Protein AF-B6K569-F1 (afdb_monomer_lite)

Sequence (268 aa):
MTTDVKEKEASSSGFASPVTISSEVSTDNTESVTKARSKRNKSRRKKNKKKEDVQKTQLNEPCDTAEEFDSTEQTKGIEKLKRQASTLSSIVRDIRLQRTEAYEQLEELKGKYAALETRVESLISEKEHANDELQKLREENASLREMLADVGNELVAARDIIKEQEAHNQLKSNDEDKTGSYQISEIIDQEQMTPVPVSQIDFRSHYLSHKKSQSRQIEEDVIDREYLRNILLQYFENRERREQILPIVSVALGFDEIQQQLFTDYIN

Organism: Schizosaccharomyces japonicus (strain yFS275 / FY16936) (NCBI:txid402676)

Secondary structure (DSSP, 8-state):
---------------PPP----------------------------------------------------HHHHHHHHHHHHHHHHHHHHHHHHHHHHHHHHHHHHHHHHHHHHHHHHHHHHHHHHHHHHHHHHHHHHHHHHHHHHHHHHHHHHHHHHHHHHHHHHHHHHHHHHHHHHHHHHHHTTS-S--------------------S--SSSS-S-HHHHHHHHHHHHHHHHHH-GGGHHHHHHHHHHHHT--HHHHHHHHHHH-

InterPro domains:
  IPR000237 GRIP domain [PF01465] (224-261)
  IPR000237 GRIP domain [PS50913] (218-266)
  IPR000237 GRIP domain [SM00755] (221-266)

Foldseek 3Di:
DDDDDDDDDDDDDDDDDDDDDDDDDDDDDDDDDDDDDDDDDDDDDDDDDDDDDDDDDDDDDDDDDDDPPPVVVVVVVVVVVVVVVVVVVVVVVVVVVVVVVVVVVVVVVVVVVVVVVVVVVVVVVVVVVVVVVVVVVVVVVVVVVVVVVVVVVVVVVVVVVVVVVVVVVVVVVVVCVVVVVVVVVPPPPDDDDDDDDDDDDDPDDPDDDDPPDDPPPPDPPVCLVVVLVVLVVCCLVCVPCVVVSLVVNCVSVVNDPVSSVVVVVVND

pLDDT: mean 70.41, std 22.22, range [32.94, 98.25]

Structure (mmCIF, N/CA/C/O backbone):
data_AF-B6K569-F1
#
_entry.id   AF-B6K569-F1
#
loop_
_atom_site.group_PDB
_atom_site.id
_atom_site.type_symbol
_atom_site.label_atom_id
_atom_site.label_alt_id
_atom_site.label_comp_id
_atom_site.label_asym_id
_atom_site.label_entity_id
_atom_site.label_seq_id
_atom_site.pdbx_PDB_ins_code
_atom_site.Cartn_x
_atom_site.Cartn_y
_atom_site.Cartn_z
_atom_site.occupancy
_atom_site.B_iso_or_equiv
_atom_site.auth_seq_id
_atom_site.auth_comp_id
_atom_site.auth_asym_id
_atom_site.auth_atom_id
_atom_site.pdbx_PDB_model_num
ATOM 1 N N . MET A 1 1 ? -44.339 22.888 -26.977 1.00 46.62 1 MET A N 1
ATOM 2 C CA . MET A 1 1 ? -43.786 23.573 -25.792 1.00 46.62 1 MET A CA 1
ATOM 3 C C . MET A 1 1 ? -42.397 23.015 -25.567 1.00 46.62 1 MET A C 1
ATOM 5 O O . MET A 1 1 ? -42.249 21.938 -25.014 1.00 46.62 1 MET A O 1
ATOM 9 N N . THR A 1 2 ? -41.421 23.693 -26.151 1.00 42.50 2 THR A N 1
ATOM 10 C CA . THR A 1 2 ? -39.992 23.376 -26.155 1.00 42.50 2 THR A CA 1
ATOM 11 C C . THR A 1 2 ? -39.316 24.416 -25.276 1.00 42.50 2 THR A C 1
ATOM 13 O O . THR A 1 2 ? -39.523 25.608 -25.498 1.00 42.50 2 THR A O 1
ATOM 16 N N . THR A 1 3 ? -38.558 23.994 -24.269 1.00 60.22 3 THR A N 1
ATOM 17 C CA . THR A 1 3 ? -37.748 24.915 -23.465 1.00 60.22 3 THR A CA 1
ATOM 18 C C . THR A 1 3 ? -36.308 24.446 -23.454 1.00 60.22 3 THR A C 1
ATOM 20 O O . THR A 1 3 ? -35.964 23.471 -22.788 1.00 60.22 3 THR A O 1
ATOM 23 N N . ASP A 1 4 ? -35.512 25.187 -24.218 1.00 54.09 4 ASP A N 1
ATOM 24 C CA . ASP A 1 4 ? -34.070 25.340 -24.111 1.00 54.09 4 ASP A CA 1
ATOM 25 C C . ASP A 1 4 ? -33.649 25.686 -22.679 1.00 54.09 4 ASP A C 1
ATOM 27 O O . ASP A 1 4 ? -34.208 26.602 -22.069 1.00 54.09 4 ASP A O 1
ATOM 31 N N . VAL A 1 5 ? -32.596 25.039 -22.173 1.00 58.84 5 VAL A N 1
ATOM 32 C CA . VAL A 1 5 ? -31.779 25.607 -21.095 1.00 58.84 5 VAL A CA 1
ATOM 33 C C . VAL A 1 5 ? -30.312 25.484 -21.481 1.00 58.84 5 VAL A C 1
ATOM 35 O O . VAL A 1 5 ? -29.777 24.398 -21.681 1.00 58.84 5 VAL A O 1
ATOM 38 N N . LYS A 1 6 ? -29.722 26.670 -21.614 1.00 57.28 6 LYS A N 1
ATOM 39 C CA . LYS A 1 6 ? -28.360 26.987 -22.023 1.00 57.28 6 LYS A CA 1
ATOM 40 C C . LYS A 1 6 ? -27.302 26.463 -21.058 1.00 57.28 6 LYS A C 1
ATOM 42 O O . LYS A 1 6 ? -27.410 26.623 -19.843 1.00 57.28 6 LYS A O 1
ATOM 47 N N . GLU A 1 7 ? -26.232 25.986 -21.679 1.00 48.91 7 GLU A N 1
ATOM 48 C CA . GLU A 1 7 ? -24.880 25.855 -21.155 1.00 48.91 7 GLU A CA 1
ATOM 49 C C . GLU A 1 7 ? -24.393 27.153 -20.492 1.00 48.91 7 GLU A C 1
ATOM 51 O O . GLU A 1 7 ? -24.615 28.266 -20.983 1.00 48.91 7 GLU A O 1
ATOM 56 N N . LYS A 1 8 ? -23.685 26.997 -19.374 1.00 60.19 8 LYS A N 1
ATOM 57 C CA . LYS A 1 8 ? -22.836 28.032 -18.791 1.00 60.19 8 LYS A CA 1
ATOM 58 C C . LYS A 1 8 ? -21.497 27.396 -18.451 1.00 60.19 8 LYS A C 1
ATOM 60 O O . LYS A 1 8 ? -21.349 26.752 -17.416 1.00 60.19 8 LYS A O 1
ATOM 65 N N . GLU A 1 9 ? -20.542 27.592 -19.349 1.00 51.16 9 GLU A N 1
ATOM 66 C CA . GLU A 1 9 ? -19.129 27.429 -19.051 1.00 51.16 9 GLU A CA 1
ATOM 67 C C . GLU A 1 9 ? -18.677 28.540 -18.099 1.00 51.16 9 GLU A C 1
ATOM 69 O O . GLU A 1 9 ? -18.995 29.718 -18.289 1.00 51.16 9 GLU A O 1
ATOM 74 N N . ALA A 1 10 ? -17.936 28.159 -17.064 1.00 57.94 10 ALA A N 1
ATOM 75 C CA . ALA A 1 10 ? -17.204 29.081 -16.213 1.00 57.94 10 ALA A CA 1
ATOM 76 C C . ALA A 1 10 ? -15.768 28.575 -16.086 1.00 57.94 10 ALA A C 1
ATOM 78 O O . ALA A 1 10 ? -15.437 27.753 -15.234 1.00 57.94 10 ALA A O 1
ATOM 79 N N . SER A 1 11 ? -14.924 29.098 -16.967 1.00 51.66 11 SER A N 1
ATOM 80 C CA . SER A 1 11 ? -13.474 29.090 -16.858 1.00 51.66 11 SER A CA 1
ATOM 81 C C . SER A 1 11 ? -13.062 29.827 -15.581 1.00 51.66 11 SER A C 1
ATOM 83 O O . SER A 1 11 ? -13.356 31.011 -15.418 1.00 51.66 11 SER A O 1
ATOM 85 N N . SER A 1 12 ? -12.359 29.148 -14.677 1.00 52.66 12 SER A N 1
ATOM 86 C CA . SER A 1 12 ? -11.663 29.780 -13.555 1.00 52.66 12 SER A CA 1
ATOM 87 C C . SER A 1 12 ? -10.219 29.297 -13.543 1.00 52.66 12 SER A C 1
ATOM 89 O O . SER A 1 12 ? -9.882 28.231 -13.036 1.00 52.66 12 SER A O 1
ATOM 91 N N . SER A 1 13 ? -9.374 30.094 -14.191 1.00 48.69 13 SER A N 1
ATOM 92 C CA . SER A 1 13 ? -7.922 30.034 -14.121 1.00 48.69 13 SER A CA 1
ATOM 93 C C . SER A 1 13 ? -7.458 30.632 -12.792 1.00 48.69 13 SER A C 1
ATOM 95 O O . SER A 1 13 ? -7.606 31.834 -12.569 1.00 48.69 13 SER A O 1
ATOM 97 N N . GLY A 1 14 ? -6.875 29.807 -11.929 1.00 49.81 14 GLY A N 1
ATOM 98 C CA . GLY A 1 14 ? -6.270 30.230 -10.668 1.00 49.81 14 GLY A CA 1
ATOM 99 C C . GLY A 1 14 ? -4.980 29.464 -10.410 1.00 49.81 14 GLY A C 1
ATOM 100 O O . GLY A 1 14 ? -4.940 28.594 -9.550 1.00 49.81 14 GLY A O 1
ATOM 101 N N . PHE A 1 15 ? -3.935 29.766 -11.183 1.00 44.69 15 PHE A N 1
ATOM 102 C CA . PHE A 1 15 ? -2.566 29.355 -10.870 1.00 44.69 15 PHE A CA 1
ATOM 103 C C . PHE A 1 15 ? -2.094 30.150 -9.645 1.00 44.69 15 PHE A C 1
ATOM 105 O O . PHE A 1 15 ? -1.791 31.337 -9.750 1.00 44.69 15 PHE A O 1
ATOM 112 N N . ALA A 1 16 ? -2.056 29.502 -8.482 1.00 52.69 16 ALA A N 1
ATOM 113 C CA . ALA A 1 16 ? -1.340 29.989 -7.311 1.00 52.69 16 ALA A CA 1
ATOM 114 C C . ALA A 1 16 ? 0.017 29.276 -7.249 1.00 52.69 16 ALA A C 1
ATOM 116 O O . ALA A 1 16 ? 0.085 28.049 -7.181 1.00 52.69 16 ALA A O 1
ATOM 117 N N . SER A 1 17 ? 1.088 30.059 -7.328 1.00 60.38 17 SER A N 1
ATOM 118 C CA . SER A 1 17 ? 2.476 29.607 -7.250 1.00 60.38 17 SER A CA 1
ATOM 119 C C . SER A 1 17 ? 2.781 28.919 -5.909 1.00 60.38 17 SER A C 1
ATOM 121 O O . SER A 1 17 ? 2.287 29.373 -4.874 1.00 60.38 17 SER A O 1
ATOM 123 N N . PRO A 1 18 ? 3.627 27.873 -5.886 1.00 62.09 18 PRO A N 1
ATOM 124 C CA . PRO A 1 18 ? 4.064 27.253 -4.644 1.00 62.09 18 PRO A CA 1
ATOM 125 C C . PRO A 1 18 ? 5.030 28.174 -3.889 1.00 62.09 18 PRO A C 1
ATOM 127 O O . PRO A 1 18 ? 6.019 28.661 -4.437 1.00 62.09 18 PRO A O 1
ATOM 130 N N . VAL A 1 19 ? 4.724 28.401 -2.613 1.00 56.84 19 VAL A N 1
ATOM 1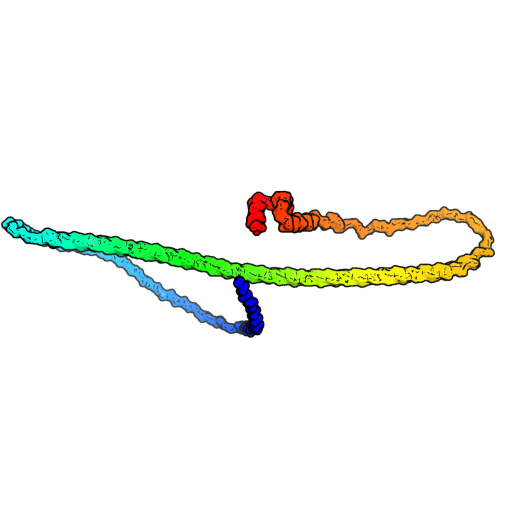31 C CA . VAL A 1 19 ? 5.600 29.064 -1.646 1.00 56.84 19 VAL A CA 1
ATOM 132 C C . VAL A 1 19 ? 6.788 28.144 -1.369 1.00 56.84 19 VAL A C 1
ATOM 134 O O . VAL A 1 19 ? 6.633 27.061 -0.810 1.00 56.84 19 VAL A O 1
ATOM 137 N N . THR A 1 20 ? 7.978 28.582 -1.762 1.00 50.97 20 THR A N 1
ATOM 138 C CA . THR A 1 20 ? 9.261 28.020 -1.344 1.00 50.97 20 THR A CA 1
ATOM 139 C C . THR A 1 20 ? 9.472 28.322 0.137 1.00 50.97 20 THR A C 1
ATOM 141 O O . THR A 1 20 ? 9.757 29.457 0.514 1.00 50.97 20 THR A O 1
ATOM 144 N N . ILE A 1 21 ? 9.330 27.308 0.992 1.00 52.25 21 ILE A N 1
ATOM 145 C CA . ILE A 1 21 ? 9.811 27.371 2.373 1.00 52.25 21 ILE A CA 1
ATOM 146 C C . ILE A 1 21 ? 11.200 26.739 2.383 1.00 52.25 21 ILE A C 1
ATOM 148 O O . ILE A 1 21 ? 11.348 25.520 2.420 1.00 52.25 21 ILE A O 1
ATOM 152 N N . SER A 1 22 ? 12.218 27.591 2.318 1.00 42.59 22 SER A N 1
ATOM 153 C CA . SER A 1 22 ? 13.586 27.231 2.677 1.00 42.59 22 SER A CA 1
ATOM 154 C C . SER A 1 22 ? 13.636 26.995 4.186 1.00 42.59 22 SER A C 1
ATOM 156 O O . SER A 1 22 ? 13.549 27.946 4.960 1.00 42.59 22 SER A O 1
ATOM 158 N N . SER A 1 23 ? 13.755 25.742 4.621 1.00 50.00 23 SER A N 1
ATOM 159 C CA . SER A 1 23 ? 14.147 25.424 5.994 1.00 50.00 23 SER A CA 1
ATOM 160 C C . SER A 1 23 ? 15.656 25.218 6.031 1.00 50.00 23 SER A C 1
ATOM 162 O O . SER A 1 23 ? 16.170 24.177 5.619 1.00 50.00 23 SER A O 1
ATOM 164 N N . GLU A 1 24 ? 16.355 26.250 6.493 1.00 52.34 24 GLU A N 1
ATOM 165 C CA . GLU A 1 24 ? 17.774 26.207 6.813 1.00 52.34 24 GLU A CA 1
ATOM 166 C C . GLU A 1 24 ? 18.023 25.232 7.968 1.00 52.34 24 GLU A C 1
ATOM 168 O O . GLU A 1 24 ? 17.403 25.294 9.032 1.00 52.34 24 GLU A O 1
ATOM 173 N N . VAL A 1 25 ? 18.961 24.322 7.728 1.00 47.78 25 VAL A N 1
ATOM 174 C CA . VAL A 1 25 ? 19.578 23.454 8.724 1.00 47.78 25 VAL A CA 1
ATOM 175 C C . VAL A 1 25 ? 20.423 24.332 9.648 1.00 47.78 25 VAL A C 1
ATOM 177 O O . VAL A 1 25 ? 21.449 24.862 9.231 1.00 47.78 25 VAL A O 1
ATOM 180 N N . SER A 1 26 ? 20.003 24.481 10.904 1.00 46.97 26 SER A N 1
ATOM 181 C CA . SER A 1 26 ? 20.866 24.957 11.991 1.00 46.97 26 SER A CA 1
ATOM 182 C C . SER A 1 26 ? 21.270 23.772 12.859 1.00 46.97 26 SER A C 1
ATOM 184 O O . SER A 1 26 ? 20.512 23.304 13.707 1.00 46.97 26 SER A O 1
ATOM 186 N N . THR A 1 27 ? 22.481 23.283 12.622 1.00 52.31 27 THR A N 1
ATOM 187 C CA . THR A 1 27 ? 23.284 22.570 13.612 1.00 52.31 27 THR A CA 1
ATOM 188 C C . THR A 1 27 ? 23.859 23.598 14.579 1.00 52.31 27 THR A C 1
ATOM 190 O O . THR A 1 27 ? 24.526 24.521 14.124 1.00 52.31 27 THR A O 1
ATOM 193 N N . ASP A 1 28 ? 23.576 23.468 15.877 1.00 37.94 28 ASP A N 1
ATOM 194 C CA . ASP A 1 28 ? 24.584 23.528 16.947 1.00 37.94 28 ASP A CA 1
ATOM 195 C C . ASP A 1 28 ? 23.960 23.673 18.345 1.00 37.94 28 ASP A C 1
ATOM 197 O O . ASP A 1 28 ? 23.002 24.416 18.553 1.00 37.94 28 ASP A O 1
ATOM 201 N N . ASN A 1 29 ? 24.643 23.040 19.309 1.00 39.97 29 ASN A N 1
ATOM 202 C CA . ASN A 1 29 ? 24.641 23.310 20.754 1.00 39.97 29 ASN A CA 1
ATOM 203 C C . ASN A 1 29 ? 23.413 22.780 21.535 1.00 39.97 29 ASN A C 1
ATOM 205 O O . ASN A 1 29 ? 22.269 23.089 21.248 1.00 39.97 29 ASN A O 1
ATOM 209 N N . THR A 1 30 ? 23.530 21.980 22.598 1.00 46.09 30 THR A N 1
ATOM 210 C CA . THR A 1 30 ? 24.485 22.021 23.712 1.00 46.09 30 THR A CA 1
ATOM 211 C C . THR A 1 30 ? 24.444 20.705 24.498 1.00 46.09 30 THR A C 1
ATOM 213 O O . THR A 1 30 ? 23.377 20.175 24.813 1.00 46.09 30 THR A O 1
ATOM 216 N N . GLU A 1 31 ? 25.615 20.228 24.913 1.00 45.12 31 GLU A N 1
ATOM 217 C CA . GLU A 1 31 ? 25.745 19.377 26.093 1.00 45.12 31 GLU A CA 1
ATOM 218 C C . GLU A 1 31 ? 25.326 20.166 27.345 1.00 45.12 31 GLU A C 1
ATOM 220 O O . GLU A 1 31 ? 25.876 21.229 27.628 1.00 45.12 31 GLU A O 1
ATOM 225 N N . SER A 1 32 ? 24.411 19.629 28.157 1.00 48.47 32 SER A N 1
ATOM 226 C CA . SER A 1 32 ? 24.434 19.896 29.599 1.00 48.47 32 SER A CA 1
ATOM 227 C C . SER A 1 32 ? 23.800 18.770 30.422 1.00 48.47 32 SER A C 1
ATOM 229 O O . SER A 1 32 ? 22.604 18.499 30.436 1.00 48.47 32 SER A O 1
ATOM 231 N N . VAL A 1 33 ? 24.699 18.114 31.146 1.00 46.25 33 VAL A N 1
ATOM 232 C CA . VAL A 1 33 ? 24.542 17.439 32.432 1.00 46.25 33 VAL A CA 1
ATOM 233 C C . VAL A 1 33 ? 23.390 17.992 33.284 1.00 46.25 33 VAL A C 1
ATOM 235 O O . VAL A 1 33 ? 23.438 19.151 33.666 1.00 46.25 33 VAL A O 1
ATOM 238 N N . THR A 1 34 ? 22.476 17.134 33.760 1.00 49.06 34 THR A N 1
ATOM 239 C CA . THR A 1 34 ? 22.067 17.121 35.183 1.00 49.06 34 THR A CA 1
ATOM 240 C C . THR A 1 34 ? 21.518 15.754 35.621 1.00 49.06 34 THR A C 1
ATOM 242 O O . THR A 1 34 ? 20.508 15.250 35.143 1.00 49.06 34 THR A O 1
ATOM 245 N N . LYS A 1 35 ? 22.190 15.155 36.613 1.00 50.38 35 LYS A N 1
ATOM 246 C CA . LYS A 1 35 ? 21.681 14.050 37.437 1.00 50.38 35 LYS A CA 1
ATOM 247 C C . LYS A 1 35 ? 20.564 14.575 38.344 1.00 50.38 35 LYS A C 1
ATOM 249 O O . LYS A 1 35 ? 20.848 15.325 39.277 1.00 50.38 35 LYS A O 1
ATOM 254 N N . ALA A 1 36 ? 19.329 14.114 38.152 1.00 44.34 36 ALA A N 1
ATOM 255 C CA . ALA A 1 36 ? 18.237 14.358 39.092 1.00 44.34 36 ALA A CA 1
ATOM 256 C C . ALA A 1 36 ? 18.020 13.152 40.021 1.00 44.34 36 ALA A C 1
ATOM 258 O O . ALA A 1 36 ? 17.551 12.079 39.655 1.00 44.34 36 ALA A O 1
ATOM 259 N N . ARG A 1 37 ? 18.396 13.380 41.275 1.00 48.59 37 ARG A N 1
ATOM 260 C CA . ARG A 1 37 ? 18.226 12.544 42.461 1.00 48.59 37 ARG A CA 1
ATOM 261 C C . ARG A 1 37 ? 16.781 12.682 42.960 1.00 48.59 37 ARG A C 1
ATOM 263 O O . ARG A 1 37 ? 16.440 13.745 43.465 1.00 48.59 37 ARG A O 1
ATOM 270 N N . SER A 1 38 ? 15.960 11.629 42.917 1.00 54.91 38 SER A N 1
ATOM 271 C CA . SER A 1 38 ? 14.665 11.619 43.621 1.00 54.91 38 SER A CA 1
ATOM 272 C C . SER A 1 38 ? 14.685 10.659 44.808 1.00 54.91 38 SER A C 1
ATOM 274 O O . SER A 1 38 ? 14.749 9.440 44.673 1.00 54.91 38 SER A O 1
ATOM 276 N N . LYS A 1 39 ? 14.654 11.252 46.004 1.00 55.66 39 LYS A N 1
ATOM 277 C CA . LYS A 1 39 ? 14.315 10.600 47.270 1.00 55.66 39 LYS A CA 1
ATOM 278 C C . LYS A 1 39 ? 12.799 10.726 47.454 1.00 55.66 39 LYS A C 1
ATOM 280 O O . LYS A 1 39 ? 12.337 11.862 47.516 1.00 55.66 39 LYS A O 1
ATOM 285 N N . ARG A 1 40 ? 12.062 9.649 47.764 1.00 48.88 40 ARG A N 1
ATOM 286 C CA . ARG A 1 40 ? 11.054 9.740 48.842 1.00 48.88 40 ARG A CA 1
ATOM 287 C C . ARG A 1 40 ? 10.576 8.406 49.419 1.00 48.88 40 ARG A C 1
ATOM 289 O O . ARG A 1 40 ? 10.052 7.528 48.754 1.00 48.88 40 ARG A O 1
ATOM 296 N N . ASN A 1 41 ? 10.779 8.367 50.728 1.00 40.69 41 ASN A N 1
ATOM 297 C CA . ASN A 1 41 ? 10.376 7.442 51.774 1.00 40.69 41 ASN A CA 1
ATOM 298 C C . ASN A 1 41 ? 8.907 6.970 51.811 1.00 40.69 41 ASN A C 1
ATOM 300 O O . ASN A 1 41 ? 7.988 7.757 51.631 1.00 40.69 41 ASN A O 1
ATOM 304 N N . LYS A 1 42 ? 8.770 5.720 52.290 1.00 47.97 42 LYS A N 1
ATOM 305 C CA . LYS A 1 42 ? 7.912 5.217 53.392 1.00 47.97 42 LYS A CA 1
ATOM 306 C C . LYS A 1 42 ? 6.476 5.765 53.503 1.00 47.97 42 LYS A C 1
ATOM 308 O O . LYS A 1 42 ? 6.291 6.893 53.937 1.00 47.97 42 LYS A O 1
ATOM 313 N N . SER A 1 43 ? 5.493 4.858 53.521 1.00 48.81 43 SER A N 1
ATOM 314 C CA . SER A 1 43 ? 4.713 4.660 54.757 1.00 48.81 43 SER A CA 1
ATOM 315 C C . SER A 1 43 ? 4.073 3.268 54.840 1.00 48.81 43 SER A C 1
ATOM 317 O O . SER A 1 43 ? 3.348 2.815 53.962 1.00 48.81 43 SER A O 1
ATOM 319 N N . ARG A 1 44 ? 4.378 2.587 55.947 1.00 52.97 44 ARG A N 1
ATOM 320 C CA . ARG A 1 44 ? 3.613 1.474 56.508 1.00 52.97 44 ARG A CA 1
ATOM 321 C C . ARG A 1 44 ? 2.316 2.039 57.087 1.00 52.97 44 ARG A C 1
ATOM 323 O O . ARG A 1 44 ? 2.382 3.011 57.838 1.00 52.97 44 ARG A O 1
ATOM 330 N N . ARG A 1 45 ? 1.182 1.358 56.913 1.00 55.19 45 ARG A N 1
ATOM 331 C CA . ARG A 1 45 ? 0.078 1.473 57.878 1.00 55.19 45 ARG A CA 1
ATOM 332 C C . ARG A 1 45 ? -0.654 0.145 58.057 1.00 55.19 45 ARG A C 1
ATOM 334 O O . ARG A 1 45 ? -1.573 -0.196 57.329 1.00 55.19 45 ARG A O 1
ATOM 341 N N . LYS A 1 46 ? -0.219 -0.581 59.092 1.00 52.94 46 LYS A N 1
ATOM 342 C CA . LYS A 1 46 ? -1.031 -1.551 59.833 1.00 52.94 46 LYS A CA 1
ATOM 343 C C . LYS A 1 46 ? -2.250 -0.824 60.414 1.00 52.94 46 LYS A C 1
ATOM 345 O O . LYS A 1 46 ? -2.084 0.253 60.989 1.00 52.94 46 LYS A O 1
ATOM 350 N N . LYS A 1 47 ? -3.429 -1.442 60.371 1.00 56.91 47 LYS A N 1
ATOM 351 C CA . LYS A 1 47 ? -4.511 -1.171 61.327 1.00 56.91 47 LYS A CA 1
ATOM 352 C C . LYS A 1 47 ? -5.125 -2.493 61.783 1.00 56.91 47 LYS A C 1
ATOM 354 O O . LYS A 1 47 ? -5.939 -3.079 61.089 1.00 56.91 47 LYS A O 1
ATOM 359 N N . ASN A 1 48 ? -4.722 -2.900 62.983 1.00 50.50 48 ASN A N 1
ATOM 360 C CA . ASN A 1 48 ? -5.547 -3.681 63.898 1.00 50.50 48 ASN A CA 1
ATOM 361 C C . ASN A 1 48 ? -6.377 -2.688 64.732 1.00 50.50 48 ASN A C 1
ATOM 363 O O . ASN A 1 48 ? -5.831 -1.673 65.172 1.00 50.50 48 ASN A O 1
ATOM 367 N N . LYS A 1 49 ? -7.648 -2.992 65.006 1.00 53.62 49 LYS A N 1
ATOM 368 C CA . LYS A 1 49 ? -8.438 -2.439 66.127 1.00 53.62 49 LYS A CA 1
ATOM 369 C C . LYS A 1 49 ? -9.581 -3.437 66.375 1.00 53.62 49 LYS A C 1
ATOM 371 O O . LYS A 1 49 ? -10.380 -3.642 65.476 1.00 53.62 49 LYS A O 1
ATOM 376 N N . LYS A 1 50 ? -9.490 -4.353 67.343 1.00 45.50 50 LYS A N 1
ATOM 377 C CA . LYS A 1 50 ? -9.568 -4.247 68.818 1.00 45.50 50 LYS A CA 1
ATOM 378 C C . LYS A 1 50 ? -10.987 -3.922 69.328 1.00 45.50 50 LYS A C 1
ATOM 380 O O . LYS A 1 50 ? -11.451 -2.804 69.166 1.00 45.50 50 LYS A O 1
ATOM 385 N N . LYS A 1 51 ? -11.558 -4.974 69.932 1.00 51.06 51 LYS A N 1
ATOM 386 C CA . LYS A 1 51 ? -12.568 -5.141 70.997 1.00 51.06 51 LYS A CA 1
ATOM 387 C C . LYS A 1 51 ? -13.044 -3.907 71.792 1.00 51.06 51 LYS A C 1
ATOM 389 O O . LYS A 1 51 ? -12.199 -3.141 72.243 1.00 51.06 51 LYS A O 1
ATOM 394 N N . GLU A 1 52 ? -14.343 -3.921 72.099 1.00 47.94 52 GLU A N 1
ATOM 395 C CA . GLU A 1 52 ? -15.071 -3.505 73.327 1.00 47.94 52 GLU A CA 1
ATOM 396 C C . GLU A 1 52 ? -16.266 -4.493 73.396 1.00 47.94 52 GLU A C 1
ATOM 398 O O . GLU A 1 52 ? -16.878 -4.731 72.358 1.00 47.94 52 GLU A O 1
ATOM 403 N N . ASP A 1 53 ? -16.559 -5.326 74.398 1.00 45.22 53 ASP A N 1
ATOM 404 C CA . ASP A 1 53 ? -16.630 -5.280 75.869 1.00 45.22 53 ASP A CA 1
ATOM 405 C C . ASP A 1 53 ? -17.763 -4.425 76.483 1.00 45.22 53 ASP A C 1
ATOM 407 O O . ASP A 1 53 ? -17.681 -3.207 76.540 1.00 45.22 53 ASP A O 1
ATOM 411 N N . VAL A 1 54 ? -18.734 -5.164 77.058 1.00 45.53 54 VAL A N 1
ATOM 412 C CA . VAL A 1 54 ? -19.429 -4.937 78.346 1.00 45.53 54 VAL A CA 1
ATOM 413 C C . VAL A 1 54 ? -20.526 -3.854 78.392 1.00 45.53 54 VAL A C 1
ATOM 415 O O . VAL A 1 54 ? -20.245 -2.672 78.280 1.00 45.53 54 VAL A O 1
ATOM 418 N N . GLN A 1 55 ? -21.777 -4.253 78.686 1.00 42.81 55 GLN A N 1
ATOM 419 C CA . GLN A 1 55 ? -22.459 -3.997 79.976 1.00 42.81 55 GLN A CA 1
ATOM 420 C C . GLN A 1 55 ? -23.863 -4.642 80.059 1.00 42.81 55 GLN A C 1
ATOM 422 O O . GLN A 1 55 ? -24.621 -4.693 79.097 1.00 42.81 55 GLN A O 1
ATOM 427 N N . LYS A 1 56 ? -24.158 -5.156 81.262 1.00 47.38 56 LYS A N 1
ATOM 428 C CA . LYS A 1 56 ? -25.432 -5.689 81.775 1.00 47.38 56 LYS A CA 1
ATOM 429 C C . LYS A 1 56 ? -26.401 -4.557 82.138 1.00 47.38 56 LYS A C 1
ATOM 431 O O . LYS A 1 56 ? -25.954 -3.593 82.752 1.00 47.38 56 LYS A O 1
ATOM 436 N N . THR A 1 57 ? -27.711 -4.768 81.981 1.00 39.72 57 THR A N 1
ATOM 437 C CA . THR A 1 57 ? -28.788 -4.244 82.867 1.00 39.72 57 THR A CA 1
ATOM 438 C C . THR A 1 57 ? -30.074 -5.023 82.530 1.00 39.72 57 THR A C 1
ATOM 440 O O . THR A 1 57 ? -30.465 -5.064 81.374 1.00 39.72 57 THR A O 1
ATOM 443 N N . GLN A 1 58 ? -30.475 -6.002 83.349 1.00 38.72 58 GLN A N 1
ATOM 444 C CA . GLN A 1 58 ? -31.555 -5.944 84.354 1.00 38.72 58 GLN A CA 1
ATOM 445 C C . GLN A 1 58 ? -32.921 -5.437 83.855 1.00 38.72 58 GLN A C 1
ATOM 447 O O . GLN A 1 58 ? -33.030 -4.299 83.423 1.00 38.72 58 GLN A O 1
ATOM 452 N N . LEU A 1 59 ? -33.913 -6.327 84.028 1.00 47.78 59 LEU A N 1
ATOM 453 C CA . LEU A 1 59 ? -35.305 -6.113 84.450 1.00 47.78 59 LEU A CA 1
ATOM 454 C C . LEU A 1 59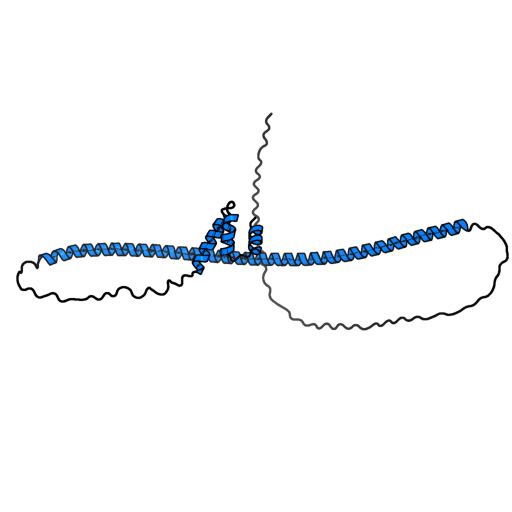 ? -36.061 -4.921 83.853 1.00 47.78 59 LEU A C 1
ATOM 456 O O . LEU A 1 59 ? -35.773 -3.779 84.182 1.00 47.78 59 LEU A O 1
ATOM 460 N N . ASN A 1 60 ? -37.119 -5.229 83.099 1.00 41.47 60 ASN A N 1
ATOM 461 C CA . ASN A 1 60 ? -38.467 -4.733 83.385 1.00 41.47 60 ASN A CA 1
ATOM 462 C C . ASN A 1 60 ? -39.497 -5.546 82.585 1.00 41.47 60 ASN A C 1
ATOM 464 O O . ASN A 1 60 ? -39.468 -5.565 81.355 1.00 41.47 60 ASN A O 1
ATOM 468 N N . GLU A 1 61 ? -40.400 -6.213 83.305 1.00 52.00 61 GLU A N 1
ATOM 469 C CA . GLU A 1 61 ? -41.754 -6.475 82.812 1.00 52.00 61 GLU A CA 1
ATOM 470 C C . GLU A 1 61 ? -42.457 -5.132 82.553 1.00 52.00 61 GLU A C 1
ATOM 472 O O . GLU A 1 61 ? -42.234 -4.158 83.279 1.00 52.00 61 GLU A O 1
ATOM 477 N N . PRO A 1 62 ? -43.336 -5.084 81.549 1.00 47.69 62 PRO A N 1
ATOM 478 C CA . PRO A 1 62 ? -44.658 -4.512 81.778 1.00 47.69 62 PRO A CA 1
ATOM 479 C C . PRO A 1 62 ? -45.715 -5.508 81.278 1.00 47.69 62 PRO A C 1
ATOM 481 O O . PRO A 1 62 ? -45.625 -6.021 80.166 1.00 47.69 62 PRO A O 1
ATOM 484 N N . CYS A 1 63 ? -46.607 -5.978 82.146 1.00 37.62 63 CYS A N 1
ATOM 485 C CA . CYS A 1 63 ? -47.801 -5.258 82.594 1.00 37.62 63 CYS A CA 1
ATOM 486 C C . CYS A 1 63 ? -48.732 -4.957 81.414 1.00 37.62 63 CYS A C 1
ATOM 488 O O . CYS A 1 63 ? -48.463 -4.086 80.586 1.00 37.62 63 CYS A O 1
ATOM 490 N N . ASP A 1 64 ? -49.818 -5.725 81.372 1.00 45.88 64 ASP A N 1
ATOM 491 C CA . ASP A 1 64 ? -50.970 -5.539 80.510 1.00 45.88 64 ASP A CA 1
ATOM 492 C C . ASP A 1 64 ? -51.533 -4.120 80.651 1.00 45.88 64 ASP A C 1
ATOM 494 O O . ASP A 1 64 ? -52.151 -3.790 81.658 1.00 45.88 64 ASP A O 1
ATOM 498 N N . THR A 1 65 ? -51.405 -3.307 79.607 1.00 45.62 65 THR A N 1
ATOM 499 C CA . THR A 1 65 ? -52.440 -2.332 79.244 1.00 45.62 65 THR A CA 1
ATOM 500 C C . THR A 1 65 ? -52.447 -2.188 77.735 1.00 45.62 65 THR A C 1
ATOM 502 O O . THR A 1 65 ? -51.548 -1.603 77.134 1.00 45.62 65 THR A O 1
ATOM 505 N N . ALA A 1 66 ? -53.480 -2.772 77.138 1.00 47.69 66 ALA A N 1
ATOM 506 C CA . ALA A 1 66 ? -53.896 -2.520 75.779 1.00 47.69 66 ALA A CA 1
ATOM 507 C C . ALA A 1 66 ? -54.266 -1.037 75.629 1.00 47.69 66 ALA A C 1
ATOM 509 O O . ALA A 1 66 ? -55.349 -0.621 76.029 1.00 47.69 66 ALA A O 1
ATOM 510 N N . GLU A 1 67 ? -53.374 -0.259 75.027 1.00 48.28 67 GLU A N 1
ATOM 511 C CA . GLU A 1 67 ? -53.774 0.880 74.212 1.00 48.28 67 GLU A CA 1
ATOM 512 C C . GLU A 1 67 ? -53.278 0.622 72.791 1.00 48.28 67 GLU A C 1
ATOM 514 O O . GLU A 1 67 ? -52.081 0.579 72.502 1.00 48.28 67 GLU A O 1
ATOM 519 N N . GLU A 1 68 ? -54.247 0.355 71.923 1.00 48.94 68 GLU A N 1
ATOM 520 C CA . GLU A 1 68 ? -54.134 0.117 70.491 1.00 48.94 68 GLU A CA 1
ATOM 521 C C . GLU A 1 68 ? -53.688 1.420 69.807 1.00 48.94 68 GLU A C 1
ATOM 523 O O . GLU A 1 68 ? -54.472 2.169 69.233 1.00 48.94 68 GLU A O 1
ATOM 528 N N . PHE A 1 69 ? -52.404 1.745 69.958 1.00 50.16 69 PHE A N 1
ATOM 529 C CA . PHE A 1 69 ? -51.765 2.889 69.321 1.00 50.16 69 PHE A CA 1
ATOM 530 C C . PHE A 1 69 ? -51.419 2.523 67.873 1.00 50.16 69 PHE A C 1
ATOM 532 O O . PHE A 1 69 ? -50.855 1.454 67.629 1.00 50.16 69 PHE A O 1
ATOM 539 N N . ASP A 1 70 ? -51.738 3.425 66.942 1.00 55.59 70 ASP A N 1
ATOM 540 C CA . ASP A 1 70 ? -51.649 3.382 65.470 1.00 55.59 70 ASP A CA 1
ATOM 541 C C . ASP A 1 70 ? -50.264 2.984 64.886 1.00 55.59 70 ASP A C 1
ATOM 543 O O . ASP A 1 70 ? -49.583 3.709 64.159 1.00 55.59 70 ASP A O 1
ATOM 547 N N . SER A 1 71 ? -49.807 1.782 65.227 1.00 57.56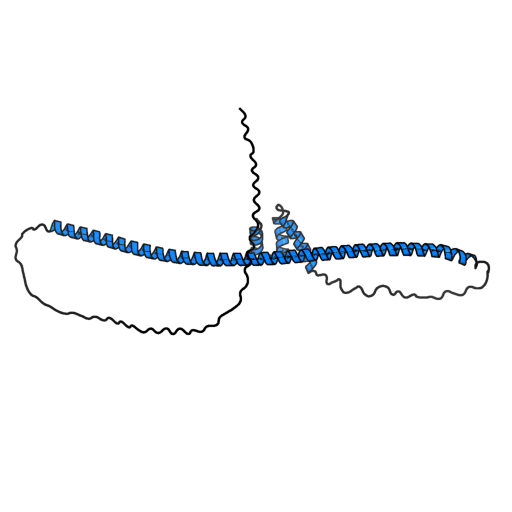 71 SER A N 1
ATOM 548 C CA . SER A 1 71 ? -48.505 1.210 64.863 1.00 57.56 71 SER A CA 1
ATOM 549 C C . SER A 1 71 ? -48.495 0.702 63.417 1.00 57.56 71 SER A C 1
ATOM 551 O O . SER A 1 71 ? -47.441 0.459 62.821 1.00 57.56 71 SER A O 1
ATOM 553 N N . THR A 1 72 ? -49.675 0.552 62.817 1.00 61.88 72 THR A N 1
ATOM 554 C CA . THR A 1 72 ? -49.863 0.082 61.444 1.00 61.88 72 THR A CA 1
ATOM 555 C C . THR A 1 72 ? -49.484 1.116 60.389 1.00 61.88 72 THR A C 1
ATOM 557 O O . THR A 1 72 ? -49.056 0.732 59.300 1.00 61.88 72 THR A O 1
ATOM 560 N N . GLU A 1 73 ? -49.595 2.417 60.670 1.00 62.81 73 GLU A N 1
ATOM 561 C CA . GLU A 1 73 ? -49.168 3.453 59.720 1.00 62.81 73 GLU A CA 1
ATOM 562 C C . GLU A 1 73 ? -47.661 3.723 59.781 1.00 62.81 73 GLU A C 1
ATOM 564 O O . GLU A 1 73 ? -47.000 3.834 58.741 1.00 62.81 73 GLU A O 1
ATOM 569 N N . GLN A 1 74 ? -47.076 3.720 60.981 1.00 67.44 74 GLN A N 1
ATOM 570 C CA . GLN A 1 74 ? -45.632 3.889 61.163 1.00 67.44 74 GLN A CA 1
ATOM 571 C C . GLN A 1 74 ? -44.823 2.752 60.515 1.00 67.44 74 GLN A C 1
ATOM 573 O O . GLN A 1 74 ? -43.816 2.996 59.846 1.00 67.44 74 GLN A O 1
ATOM 578 N N . THR A 1 75 ? -45.291 1.508 60.641 1.00 74.12 75 THR A N 1
ATOM 579 C CA . THR A 1 75 ? -44.656 0.331 60.022 1.00 74.12 75 THR A CA 1
ATOM 580 C C . THR A 1 75 ? -44.721 0.365 58.491 1.00 74.12 75 THR A C 1
ATOM 582 O O . THR A 1 75 ? -43.717 0.085 57.830 1.00 74.12 75 THR A O 1
ATOM 585 N N . LYS A 1 76 ? -45.840 0.817 57.905 1.00 80.06 76 LYS A N 1
ATOM 586 C CA . LYS A 1 76 ? -45.965 1.044 56.451 1.00 80.06 76 LYS A CA 1
ATOM 587 C C . LYS A 1 76 ? -44.994 2.115 55.943 1.00 80.06 76 LYS A C 1
ATOM 589 O O . LYS A 1 76 ? -44.394 1.945 54.878 1.00 80.06 76 LYS A O 1
ATOM 594 N N . GLY A 1 77 ? -44.803 3.200 56.699 1.00 84.88 77 GLY A N 1
ATOM 595 C CA . GLY A 1 77 ? -43.824 4.244 56.380 1.00 84.88 77 GLY A CA 1
ATOM 596 C C . GLY A 1 77 ? -42.386 3.712 56.336 1.00 84.88 77 GLY A C 1
ATOM 597 O O . GLY A 1 77 ? -41.646 3.983 55.386 1.00 84.88 77 GLY A O 1
ATOM 598 N N . ILE A 1 78 ? -42.016 2.880 57.313 1.00 90.31 78 ILE A N 1
ATOM 599 C CA . ILE A 1 78 ? -40.697 2.236 57.391 1.00 90.31 78 ILE A CA 1
ATOM 600 C C . ILE A 1 78 ? -40.482 1.262 56.224 1.00 90.31 78 ILE A C 1
ATOM 602 O O . ILE A 1 78 ? -39.421 1.280 55.596 1.00 90.31 78 ILE A O 1
ATOM 606 N N . GLU A 1 79 ? -41.478 0.443 55.875 1.00 91.50 79 GLU A N 1
ATOM 607 C CA . GLU A 1 79 ? -41.374 -0.457 54.722 1.00 91.50 79 GLU A CA 1
ATOM 608 C C . GLU A 1 79 ? -41.198 0.296 53.400 1.00 91.50 79 GLU A C 1
ATOM 610 O O . GLU A 1 79 ? -40.384 -0.106 52.563 1.00 91.50 79 GLU A O 1
ATOM 615 N N . LYS A 1 80 ? -41.926 1.402 53.208 1.00 92.94 80 LYS A N 1
ATOM 616 C CA . LYS A 1 80 ? -41.805 2.241 52.010 1.00 92.94 80 LYS A CA 1
ATOM 617 C C . LYS A 1 80 ? -40.398 2.826 51.883 1.00 92.94 80 LYS A C 1
ATOM 619 O O . LYS A 1 80 ? -39.801 2.730 50.810 1.00 92.94 80 LYS A O 1
ATOM 624 N N . LEU A 1 81 ? -39.844 3.358 52.974 1.00 94.50 81 LEU A N 1
ATOM 625 C CA . LEU A 1 81 ? -38.469 3.863 53.014 1.00 94.50 81 LEU A CA 1
ATOM 626 C C . LEU A 1 81 ? -37.445 2.754 52.748 1.00 94.50 81 LEU A C 1
ATOM 628 O O . LEU A 1 81 ? -36.500 2.961 51.990 1.00 94.50 81 LEU A O 1
ATOM 632 N N . LYS A 1 82 ? -37.651 1.551 53.298 1.00 94.19 82 LYS A N 1
ATOM 633 C CA . LYS A 1 82 ? -36.778 0.392 53.058 1.00 94.19 82 LYS A CA 1
ATOM 634 C C . LYS A 1 82 ? -36.769 -0.020 51.583 1.00 94.19 82 LYS A C 1
ATOM 636 O O . LYS A 1 82 ? -35.702 -0.283 51.030 1.00 94.19 82 LYS A O 1
ATOM 641 N N . ARG A 1 83 ? -37.936 -0.031 50.928 1.00 93.75 83 ARG A N 1
ATOM 642 C CA . ARG A 1 83 ? -38.047 -0.304 49.484 1.00 93.75 83 ARG A CA 1
ATOM 643 C C . ARG A 1 83 ? -37.346 0.778 48.665 1.00 93.75 83 ARG A C 1
ATOM 645 O O . ARG A 1 83 ? -36.530 0.439 47.817 1.00 93.75 83 ARG A O 1
ATOM 652 N N . GLN A 1 84 ? -37.576 2.056 48.972 1.00 95.00 84 GLN A N 1
ATOM 653 C CA . GLN A 1 84 ? -36.900 3.174 48.301 1.00 95.00 84 GLN A CA 1
ATOM 654 C C . GLN A 1 84 ? -35.374 3.112 48.456 1.00 95.00 84 GLN A C 1
ATOM 656 O O . GLN A 1 84 ? -34.654 3.266 47.471 1.00 95.00 84 GLN A O 1
ATOM 661 N N . ALA A 1 85 ? -34.874 2.825 49.660 1.00 94.75 85 ALA A N 1
ATOM 662 C CA . ALA A 1 85 ? -33.447 2.657 49.916 1.00 94.75 85 ALA A CA 1
ATOM 663 C C . ALA A 1 85 ? -32.854 1.486 49.114 1.00 94.75 85 ALA A C 1
ATOM 665 O O . ALA A 1 85 ? -31.775 1.619 48.537 1.00 94.75 85 ALA A O 1
ATOM 666 N N . SER A 1 86 ? -33.575 0.364 49.017 1.00 95.25 86 SER A N 1
ATOM 667 C CA . SER A 1 86 ? -33.163 -0.781 48.198 1.00 95.25 86 SER A CA 1
ATOM 668 C C . SER A 1 86 ? -33.111 -0.433 46.708 1.00 95.25 86 SER A C 1
ATOM 670 O O . SER A 1 86 ? -32.135 -0.771 46.039 1.00 95.25 86 SER A O 1
ATOM 672 N N . THR A 1 87 ? -34.119 0.272 46.183 1.00 97.19 87 THR A N 1
ATOM 673 C CA . THR A 1 87 ? -34.149 0.714 44.781 1.00 97.19 87 THR A CA 1
ATOM 674 C C . THR A 1 87 ? -32.991 1.660 44.478 1.00 97.19 87 THR A C 1
ATOM 676 O O . THR A 1 87 ? -32.270 1.453 43.507 1.00 97.19 87 THR A O 1
ATOM 679 N N . LEU A 1 88 ? -32.753 2.657 45.337 1.00 97.38 88 LEU A N 1
ATOM 680 C CA . LEU A 1 88 ? -31.625 3.578 45.188 1.00 97.38 88 LEU A CA 1
ATOM 681 C C . LEU A 1 88 ? -30.279 2.846 45.255 1.00 97.38 88 LEU A C 1
ATOM 683 O O . LEU A 1 88 ? -29.384 3.141 44.468 1.00 97.38 88 LEU A O 1
ATOM 687 N N . SER A 1 89 ? -30.138 1.858 46.143 1.00 97.19 89 SER A N 1
ATOM 688 C CA . SER A 1 89 ? -28.928 1.033 46.215 1.00 97.19 89 SER A CA 1
ATOM 689 C C . SER A 1 89 ? -28.698 0.232 44.931 1.00 97.19 89 SER A C 1
ATOM 691 O O . SER A 1 89 ? -27.546 0.091 44.517 1.00 97.19 89 SER A O 1
ATOM 693 N N . SER A 1 90 ? -29.761 -0.285 44.306 1.00 96.38 90 SER A N 1
ATOM 694 C CA . SER A 1 90 ? -29.663 -0.969 43.011 1.00 96.38 90 SER A CA 1
ATOM 695 C C . SER A 1 90 ? -29.201 -0.001 41.928 1.00 96.38 90 SER A C 1
ATOM 697 O O . SER A 1 90 ? -28.188 -0.248 41.288 1.00 96.38 90 SER A O 1
ATOM 699 N N . ILE A 1 91 ? -29.855 1.159 41.815 1.00 97.19 91 ILE A N 1
ATOM 700 C CA . ILE A 1 91 ? -29.511 2.186 40.821 1.00 97.19 91 ILE A CA 1
ATOM 701 C C . ILE A 1 91 ? -28.043 2.612 40.955 1.00 97.19 91 ILE A C 1
ATOM 703 O O . ILE A 1 91 ? -27.320 2.696 39.967 1.00 97.19 91 ILE A O 1
ATOM 707 N N . VAL A 1 92 ? -27.562 2.842 42.181 1.00 97.88 92 VAL A N 1
ATOM 708 C CA . VAL A 1 92 ? -26.157 3.206 42.420 1.00 97.88 92 VAL A CA 1
ATOM 709 C C . VAL A 1 92 ? -25.202 2.087 41.998 1.00 97.88 92 VAL A C 1
ATOM 711 O O . VAL A 1 92 ? -24.116 2.373 41.490 1.00 97.88 92 VAL A O 1
ATOM 714 N N . ARG A 1 93 ? -25.570 0.819 42.211 1.00 97.44 93 ARG A N 1
ATOM 715 C CA . ARG A 1 93 ? -24.771 -0.327 41.763 1.00 97.44 93 ARG A CA 1
ATOM 716 C C . ARG A 1 93 ? -24.711 -0.384 40.236 1.00 97.44 93 ARG A C 1
ATOM 718 O O . ARG A 1 93 ? -23.615 -0.530 39.702 1.00 97.44 93 ARG A O 1
ATOM 725 N N . ASP A 1 94 ? -25.841 -0.205 39.566 1.00 98.00 94 ASP A N 1
ATOM 726 C CA . ASP A 1 94 ? -25.937 -0.275 38.106 1.00 98.00 94 ASP A CA 1
ATOM 727 C C . ASP A 1 94 ? -25.161 0.869 37.443 1.00 98.00 94 ASP A C 1
ATOM 729 O O . ASP A 1 94 ? -24.350 0.628 36.553 1.00 98.00 94 ASP A O 1
ATOM 733 N N . ILE A 1 95 ? -25.285 2.099 37.957 1.00 98.12 95 ILE A N 1
ATOM 734 C CA . ILE A 1 95 ? -24.501 3.255 37.487 1.00 98.12 95 ILE A CA 1
ATOM 735 C C . ILE A 1 95 ? -22.997 3.009 37.651 1.00 98.12 95 ILE A C 1
ATOM 737 O O . ILE A 1 95 ? -22.205 3.364 36.780 1.00 98.12 95 ILE A O 1
ATOM 741 N N . ARG A 1 96 ? -22.566 2.403 38.766 1.00 97.38 96 ARG A N 1
ATOM 742 C CA . ARG A 1 96 ? -21.147 2.065 38.964 1.00 97.38 96 ARG A CA 1
ATOM 743 C C . ARG A 1 96 ? -20.657 1.058 37.931 1.00 97.38 96 ARG A C 1
ATOM 745 O O . ARG A 1 96 ? -19.524 1.204 37.485 1.00 97.38 96 ARG A O 1
ATOM 752 N N . LEU A 1 97 ? -21.494 0.086 37.576 1.00 97.62 97 LEU A N 1
ATOM 753 C CA . LEU A 1 97 ? -21.173 -0.951 36.600 1.00 97.62 97 LEU A CA 1
ATOM 754 C C . LEU A 1 97 ? -21.099 -0.378 35.176 1.00 97.62 97 LEU A C 1
ATOM 756 O O . LEU A 1 97 ? -20.114 -0.591 34.477 1.00 97.62 97 LEU A O 1
ATOM 760 N N . GLN A 1 98 ? -22.070 0.456 34.799 1.00 97.81 98 GLN A N 1
ATOM 761 C CA . GLN A 1 98 ? -22.045 1.195 33.532 1.00 97.81 98 GLN A CA 1
ATOM 762 C C . GLN A 1 98 ? -20.814 2.099 33.432 1.00 97.81 98 GLN A C 1
ATOM 764 O O . GLN A 1 98 ? -20.168 2.176 32.392 1.00 97.81 98 GLN A O 1
ATOM 769 N N . ARG A 1 99 ? -20.440 2.764 34.532 1.00 97.69 99 ARG A N 1
ATOM 770 C CA . ARG A 1 99 ? -19.233 3.592 34.573 1.00 97.69 99 ARG A CA 1
ATOM 771 C C . ARG A 1 99 ? -17.972 2.761 34.332 1.00 97.69 99 ARG A C 1
ATOM 773 O O . ARG A 1 99 ? -17.080 3.230 33.636 1.00 97.69 99 ARG A O 1
ATOM 780 N N . THR A 1 100 ? -17.851 1.579 34.939 1.00 97.44 100 THR A N 1
ATOM 781 C CA . THR A 1 100 ? -16.679 0.712 34.723 1.00 97.44 100 THR A CA 1
ATOM 782 C C . THR A 1 100 ? -16.606 0.207 33.289 1.00 97.44 100 THR A C 1
ATOM 784 O O . THR A 1 100 ? -15.544 0.303 32.689 1.00 97.44 100 THR A O 1
ATOM 787 N N . GLU A 1 101 ? -17.734 -0.208 32.715 1.00 98.25 101 GLU A N 1
ATOM 788 C CA . GLU A 1 101 ? -17.805 -0.648 31.319 1.00 98.25 101 GLU A CA 1
ATOM 789 C C . GLU A 1 101 ? -17.428 0.482 30.349 1.00 98.25 101 GLU A C 1
ATOM 791 O O . GLU A 1 101 ? -16.620 0.289 29.445 1.00 98.25 101 GLU A O 1
ATOM 796 N N . ALA A 1 102 ? -17.914 1.704 30.591 1.00 97.94 102 ALA A N 1
ATOM 797 C CA . ALA A 1 102 ? -17.543 2.868 29.792 1.00 97.94 102 ALA A CA 1
ATOM 798 C C . ALA A 1 102 ? -16.036 3.186 29.864 1.00 97.94 102 ALA A C 1
ATOM 800 O O . ALA A 1 102 ? -15.448 3.609 28.870 1.00 97.94 102 ALA A O 1
ATOM 801 N N . TYR A 1 103 ? -15.390 2.981 31.020 1.00 98.06 103 TYR A N 1
ATOM 802 C CA . TYR A 1 103 ? -13.936 3.145 31.138 1.00 98.06 103 TYR A CA 1
ATOM 803 C C . TYR A 1 103 ? -13.165 2.084 30.353 1.00 98.06 103 TYR A C 1
ATOM 805 O O . TYR A 1 103 ? -12.166 2.419 29.720 1.00 98.06 103 TYR A O 1
ATOM 813 N N . GLU A 1 104 ? -13.619 0.832 30.377 1.00 97.44 104 GLU A N 1
ATOM 814 C CA . GLU A 1 104 ? -13.001 -0.257 29.615 1.00 97.44 104 GLU A CA 1
ATOM 815 C C . GLU A 1 104 ? -13.126 -0.012 28.107 1.00 97.44 104 GLU A C 1
ATOM 817 O O . GLU A 1 104 ? -12.125 -0.065 27.392 1.00 97.44 104 GLU A O 1
ATOM 822 N N . GLN A 1 105 ? -14.316 0.378 27.639 1.00 97.69 105 GLN A N 1
ATOM 823 C CA . GLN A 1 105 ? -14.551 0.746 26.239 1.00 97.69 105 GLN A CA 1
ATOM 824 C C . GLN A 1 105 ? -13.696 1.943 25.802 1.00 97.69 105 GLN A C 1
ATOM 826 O O . GLN A 1 105 ? -13.158 1.956 24.694 1.00 97.69 105 GLN A O 1
ATOM 831 N N . LEU A 1 106 ? -13.540 2.952 26.667 1.00 98.06 106 LEU A N 1
ATOM 832 C CA . LEU A 1 106 ? -12.688 4.106 26.381 1.00 98.06 106 LEU A CA 1
ATOM 833 C C . LEU A 1 106 ? -11.221 3.695 26.214 1.00 98.06 106 LEU A C 1
ATOM 835 O O . LEU A 1 106 ? -10.542 4.205 25.324 1.00 98.06 106 LEU A O 1
ATOM 839 N N . GLU A 1 107 ? -10.723 2.800 27.063 1.00 97.31 107 GLU A N 1
ATOM 840 C CA . GLU A 1 107 ? -9.333 2.352 26.994 1.00 97.31 107 GLU A CA 1
ATOM 841 C C . GLU A 1 107 ? -9.078 1.478 25.760 1.00 97.31 107 GLU A C 1
ATOM 843 O O . GLU A 1 107 ? -8.070 1.658 25.075 1.00 97.31 107 GLU A O 1
ATOM 848 N N . GLU A 1 108 ? -10.032 0.615 25.397 1.00 98.00 108 GLU A N 1
ATOM 849 C CA . GLU A 1 108 ? -9.987 -0.135 24.140 1.00 98.00 108 GLU A CA 1
ATOM 850 C C . GLU A 1 108 ? -9.955 0.808 22.928 1.00 98.00 108 GLU A C 1
ATOM 852 O O . GLU A 1 108 ? -9.160 0.618 22.003 1.00 98.00 108 GLU A O 1
ATOM 857 N N . LEU A 1 109 ? -10.779 1.860 22.937 1.00 98.19 109 LEU A N 1
ATOM 858 C CA . LEU A 1 109 ? -10.834 2.826 21.844 1.00 98.19 109 LEU A CA 1
ATOM 859 C C . LEU A 1 109 ? -9.528 3.618 21.706 1.00 98.19 109 LEU A C 1
ATOM 861 O O . LEU A 1 109 ? -9.062 3.821 20.587 1.00 98.19 109 LEU A O 1
ATOM 865 N N . LYS A 1 110 ? -8.898 4.014 22.819 1.00 97.69 110 LYS A N 1
ATOM 866 C CA . LYS A 1 110 ? -7.558 4.625 22.788 1.00 97.69 110 LYS A CA 1
ATOM 867 C C . LYS A 1 110 ? -6.516 3.679 22.199 1.00 97.69 110 LYS A C 1
ATOM 869 O O . LYS A 1 110 ? -5.687 4.117 21.407 1.00 97.69 110 LYS A O 1
ATOM 874 N N . GLY A 1 111 ? -6.575 2.394 22.555 1.00 97.62 111 GLY A N 1
ATOM 875 C CA . GLY A 1 111 ? -5.694 1.374 21.987 1.00 97.62 111 GLY A CA 1
ATOM 876 C C . GLY A 1 111 ? -5.857 1.260 20.470 1.00 97.62 111 GLY A C 1
ATOM 877 O O . GLY A 1 111 ? -4.871 1.297 19.736 1.00 97.62 111 GLY A O 1
ATOM 878 N N . LYS A 1 112 ? -7.105 1.208 19.988 1.00 97.88 112 LYS A N 1
ATOM 879 C CA . LYS A 1 112 ? -7.415 1.204 18.548 1.00 97.88 112 LYS A CA 1
ATOM 880 C C . LYS A 1 112 ? -6.932 2.474 17.849 1.00 97.88 112 LYS A C 1
ATOM 882 O O . LYS A 1 112 ? -6.391 2.382 16.753 1.00 97.88 112 LYS A O 1
ATOM 887 N N . TYR A 1 113 ? -7.095 3.636 18.479 1.00 97.94 113 TYR A N 1
ATOM 888 C CA . TYR A 1 113 ? -6.623 4.907 17.934 1.00 97.94 113 TYR A CA 1
ATOM 889 C C . TYR A 1 113 ? -5.097 4.923 17.763 1.00 97.94 113 TYR A C 1
ATOM 891 O O . TYR A 1 113 ? -4.619 5.212 16.672 1.00 97.94 113 TYR A O 1
ATOM 899 N N . ALA A 1 114 ? -4.334 4.526 18.786 1.00 97.06 114 ALA A N 1
ATOM 900 C CA . ALA A 1 114 ? -2.870 4.467 18.706 1.00 97.06 114 ALA A CA 1
ATOM 901 C C . ALA A 1 114 ? -2.378 3.462 17.644 1.00 97.06 114 ALA A C 1
ATOM 903 O O . ALA A 1 114 ? -1.421 3.718 16.911 1.00 97.06 114 ALA A O 1
ATOM 904 N N . ALA A 1 115 ? -3.057 2.318 17.512 1.00 97.62 115 ALA A N 1
ATOM 905 C CA . ALA A 1 115 ? -2.765 1.353 16.454 1.00 97.62 115 ALA A CA 1
ATOM 906 C C . ALA A 1 115 ? -3.056 1.921 15.053 1.00 97.62 115 ALA A C 1
ATOM 908 O O . ALA A 1 115 ? -2.332 1.637 14.101 1.00 97.62 115 ALA A O 1
ATOM 909 N N . LEU A 1 116 ? -4.099 2.742 14.913 1.00 98.12 116 LEU A N 1
ATOM 910 C CA . LEU A 1 116 ? -4.420 3.385 13.643 1.00 98.12 116 LEU A CA 1
ATOM 911 C C . LEU A 1 116 ? -3.404 4.478 13.290 1.00 98.12 116 LEU A C 1
ATOM 913 O O . LEU A 1 116 ? -2.977 4.550 12.144 1.00 98.12 116 LEU A O 1
ATOM 917 N N . GLU A 1 117 ? -2.988 5.283 14.266 1.00 98.12 117 GLU A N 1
ATOM 918 C CA . GLU A 1 117 ? -1.969 6.327 14.101 1.00 98.12 117 GLU A CA 1
ATOM 919 C C . GLU A 1 117 ? -0.641 5.733 13.609 1.00 98.12 117 GLU A C 1
ATOM 921 O O . GLU A 1 117 ? -0.137 6.124 12.556 1.00 98.12 117 GLU A O 1
ATOM 926 N N . THR A 1 118 ? -0.156 4.678 14.271 1.00 97.38 118 THR A N 1
ATOM 927 C CA . THR A 1 118 ? 1.052 3.950 13.837 1.00 97.38 118 THR A CA 1
ATOM 928 C C . THR A 1 118 ? 0.892 3.311 12.454 1.00 97.38 118 THR A C 1
ATOM 930 O O . THR A 1 118 ? 1.830 3.303 11.653 1.00 97.38 118 THR A O 1
ATOM 933 N N . ARG A 1 119 ? -0.304 2.804 12.116 1.00 97.25 119 ARG A N 1
ATOM 934 C CA . ARG A 1 119 ? -0.566 2.275 10.770 1.00 97.25 119 ARG A CA 1
ATOM 935 C C . ARG A 1 119 ? -0.506 3.374 9.710 1.00 97.25 119 ARG A C 1
ATOM 937 O O . ARG A 1 119 ? 0.070 3.137 8.650 1.00 97.25 119 ARG A O 1
ATOM 944 N N . VAL A 1 120 ? -1.062 4.552 9.981 1.00 97.94 120 VAL A N 1
ATOM 945 C CA . VAL A 1 120 ? -1.011 5.702 9.066 1.00 97.94 120 VAL A CA 1
ATOM 946 C C . VAL A 1 120 ? 0.432 6.146 8.836 1.00 97.94 120 VAL A C 1
ATOM 948 O O . VAL A 1 120 ? 0.823 6.300 7.683 1.00 97.94 120 VAL A O 1
ATOM 951 N N . GLU A 1 121 ? 1.240 6.264 9.890 1.00 97.19 121 GLU A N 1
ATOM 952 C CA . GLU A 1 121 ? 2.669 6.583 9.764 1.00 97.19 121 GLU A CA 1
ATOM 953 C C . GLU A 1 121 ? 3.401 5.563 8.883 1.00 97.19 121 GLU A C 1
ATOM 955 O O . GLU A 1 121 ? 4.105 5.948 7.951 1.00 97.19 121 GLU A O 1
ATOM 960 N N . SER A 1 122 ? 3.161 4.261 9.096 1.00 97.69 122 SER A N 1
ATOM 961 C CA . SER A 1 122 ? 3.783 3.211 8.276 1.00 97.69 122 SER A CA 1
ATOM 962 C C . SER A 1 122 ? 3.426 3.326 6.790 1.00 97.69 122 SER A C 1
ATOM 964 O O . SER A 1 122 ? 4.292 3.156 5.935 1.00 97.69 122 SER A O 1
ATOM 966 N N . LEU A 1 123 ? 2.169 3.660 6.476 1.00 97.75 123 LEU A N 1
ATOM 967 C CA . LEU A 1 123 ? 1.698 3.817 5.099 1.00 97.75 123 LEU A CA 1
ATOM 968 C C . LEU A 1 123 ? 2.285 5.064 4.434 1.00 97.75 123 LEU A C 1
ATOM 970 O O . LEU A 1 123 ? 2.545 5.052 3.232 1.00 97.75 123 LEU A O 1
ATOM 974 N N . ILE A 1 124 ? 2.499 6.139 5.198 1.00 97.62 124 ILE A N 1
ATOM 975 C CA . ILE A 1 124 ? 3.180 7.339 4.701 1.00 97.62 124 ILE A CA 1
ATOM 976 C C . ILE A 1 124 ? 4.619 6.985 4.314 1.00 97.62 124 ILE A C 1
ATOM 978 O O . ILE A 1 124 ? 5.020 7.272 3.188 1.00 97.62 124 ILE A O 1
ATOM 982 N N . SER A 1 125 ? 5.357 6.293 5.187 1.00 96.62 125 SER A N 1
ATOM 983 C CA . SER A 1 125 ? 6.731 5.869 4.893 1.00 96.62 125 SER A CA 1
ATOM 984 C C . SER A 1 125 ? 6.814 4.894 3.714 1.00 96.62 125 SER A C 1
ATOM 986 O O . SER A 1 125 ? 7.703 5.013 2.875 1.00 96.62 125 SER A O 1
ATOM 988 N N . GLU A 1 126 ? 5.876 3.950 3.607 1.00 97.50 126 GLU A N 1
ATOM 989 C CA . GLU A 1 126 ? 5.804 3.012 2.480 1.00 97.50 126 GLU A CA 1
ATOM 990 C C . GLU A 1 126 ? 5.558 3.744 1.152 1.00 97.50 126 GLU A C 1
ATOM 992 O O . GLU A 1 126 ? 6.218 3.470 0.149 1.00 97.50 126 GLU A O 1
ATOM 997 N N . LYS A 1 127 ? 4.664 4.742 1.150 1.00 97.56 127 LYS A N 1
ATOM 998 C CA . LYS A 1 127 ? 4.409 5.596 -0.016 1.00 97.56 127 LYS A CA 1
ATOM 999 C C . LYS A 1 127 ? 5.648 6.400 -0.422 1.00 97.56 127 LYS A C 1
ATOM 1001 O O . LYS A 1 127 ? 5.903 6.546 -1.616 1.00 97.56 127 LYS A O 1
ATOM 1006 N N . GLU A 1 128 ? 6.378 6.963 0.537 1.00 97.19 128 GLU A N 1
ATOM 1007 C CA . GLU A 1 128 ? 7.611 7.712 0.264 1.00 97.19 128 GLU A CA 1
ATOM 1008 C C . GLU A 1 128 ? 8.670 6.809 -0.372 1.00 97.19 128 GLU A C 1
ATOM 1010 O O . GLU A 1 128 ? 9.170 7.130 -1.448 1.00 97.19 128 GLU A O 1
ATOM 1015 N N . HIS A 1 129 ? 8.902 5.626 0.202 1.00 97.56 129 HIS A N 1
ATOM 1016 C CA . HIS A 1 129 ? 9.824 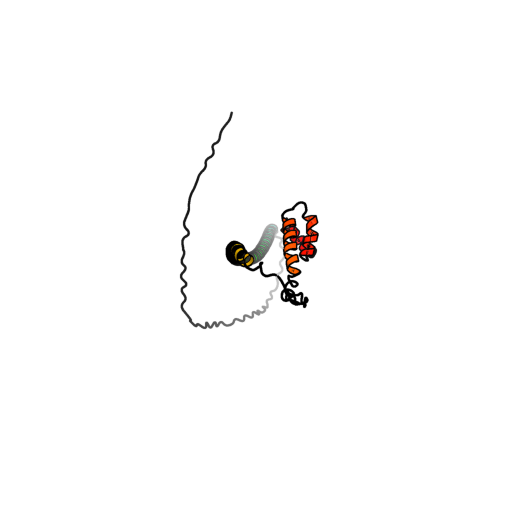4.643 -0.366 1.00 97.56 129 HIS A CA 1
ATOM 1017 C C . HIS A 1 129 ? 9.433 4.237 -1.794 1.00 97.56 129 HIS A C 1
ATOM 1019 O O . HIS A 1 129 ? 10.280 4.187 -2.687 1.00 97.56 129 HIS A O 1
ATOM 1025 N N . ALA A 1 130 ? 8.146 3.973 -2.035 1.00 97.31 130 ALA A N 1
ATOM 1026 C CA . ALA A 1 130 ? 7.655 3.620 -3.363 1.00 97.31 130 ALA A CA 1
ATOM 1027 C C . ALA A 1 130 ? 7.870 4.753 -4.382 1.00 97.31 130 ALA A C 1
ATOM 1029 O O . ALA A 1 130 ? 8.202 4.488 -5.536 1.00 97.31 130 ALA A O 1
ATOM 1030 N N . ASN A 1 131 ? 7.709 6.017 -3.976 1.00 97.62 131 ASN A N 1
ATOM 1031 C CA . ASN A 1 131 ? 7.979 7.159 -4.851 1.00 97.62 131 ASN A CA 1
ATOM 1032 C C . ASN A 1 131 ? 9.465 7.275 -5.208 1.00 97.62 131 ASN A C 1
ATOM 1034 O O . ASN A 1 131 ? 9.777 7.508 -6.378 1.00 97.62 131 ASN A O 1
ATOM 1038 N N . ASP A 1 132 ? 10.359 7.080 -4.238 1.00 96.81 132 ASP A N 1
ATOM 1039 C CA . ASP A 1 132 ? 11.807 7.107 -4.462 1.00 96.81 132 ASP A CA 1
ATOM 1040 C C . ASP A 1 132 ? 12.246 5.993 -5.420 1.00 96.81 132 ASP A C 1
ATOM 1042 O O . ASP A 1 132 ? 13.051 6.210 -6.328 1.00 96.81 132 ASP A O 1
ATOM 1046 N N . GLU A 1 133 ? 11.695 4.791 -5.253 1.00 97.38 133 GLU A N 1
ATOM 1047 C CA . GLU A 1 133 ? 11.954 3.661 -6.145 1.00 97.38 133 GLU A CA 1
ATOM 1048 C C . GLU A 1 133 ? 11.449 3.939 -7.566 1.00 97.38 133 GLU A C 1
ATOM 1050 O O . GLU A 1 133 ? 12.168 3.725 -8.544 1.00 97.38 133 GLU A O 1
ATOM 1055 N N . LEU A 1 134 ? 10.250 4.511 -7.693 1.00 97.81 134 LEU A N 1
ATOM 1056 C CA . LEU A 1 134 ? 9.701 4.907 -8.985 1.00 97.81 134 LEU A CA 1
ATOM 1057 C C . LEU A 1 134 ? 10.583 5.973 -9.659 1.00 97.81 134 LEU A C 1
ATOM 1059 O O . LEU A 1 134 ? 10.809 5.920 -10.869 1.00 97.81 134 LEU A O 1
ATOM 1063 N N . GLN A 1 135 ? 11.096 6.943 -8.899 1.00 97.56 135 GLN A N 1
ATOM 1064 C CA . GLN A 1 135 ? 12.010 7.949 -9.432 1.00 97.56 135 GLN A CA 1
ATOM 1065 C C . GLN A 1 135 ? 13.294 7.308 -9.973 1.00 97.56 135 GLN A C 1
ATOM 1067 O O . GLN A 1 135 ? 13.654 7.578 -11.119 1.00 97.56 135 GLN A O 1
ATOM 1072 N N . LYS A 1 136 ? 13.921 6.403 -9.214 1.00 98.00 136 LYS A N 1
ATOM 1073 C CA . LYS A 1 136 ? 15.116 5.668 -9.666 1.00 98.00 136 LYS A CA 1
ATOM 1074 C C . LYS A 1 136 ? 14.855 4.887 -10.951 1.00 98.00 136 LYS A C 1
ATOM 1076 O O . LYS A 1 136 ? 15.637 4.978 -11.891 1.00 98.00 136 LYS A O 1
ATOM 1081 N N . LEU A 1 137 ? 13.724 4.185 -11.033 1.00 97.75 137 LEU A N 1
ATOM 1082 C CA . LEU A 1 137 ? 13.346 3.442 -12.239 1.00 97.75 137 LEU A CA 1
ATOM 1083 C C . LEU A 1 137 ? 13.126 4.361 -13.448 1.00 97.75 137 LEU A C 1
ATOM 1085 O O . LEU A 1 137 ? 13.454 3.992 -14.575 1.00 97.75 137 LEU A O 1
ATOM 1089 N N . ARG A 1 138 ? 12.577 5.567 -13.246 1.00 97.38 138 ARG A N 1
ATOM 1090 C CA . ARG A 1 138 ? 12.438 6.560 -14.325 1.00 97.38 138 ARG A CA 1
ATOM 1091 C C . ARG A 1 138 ? 13.795 7.057 -14.812 1.00 97.38 138 ARG A C 1
ATOM 1093 O O . ARG A 1 138 ? 13.979 7.178 -16.021 1.00 97.38 138 ARG A O 1
ATOM 1100 N N . GLU A 1 139 ? 14.714 7.336 -13.894 1.00 97.50 139 GLU A N 1
ATOM 1101 C CA . GLU A 1 139 ? 16.078 7.773 -14.208 1.00 97.50 139 GLU A CA 1
ATOM 1102 C C . GLU A 1 139 ? 16.850 6.679 -14.958 1.00 97.50 139 GLU A C 1
ATOM 1104 O O . GLU A 1 139 ? 17.436 6.944 -16.008 1.00 97.50 139 GLU A O 1
ATOM 1109 N N . GLU A 1 140 ? 16.764 5.429 -14.499 1.00 97.50 140 GLU A N 1
ATOM 1110 C CA . GLU A 1 140 ? 17.362 4.276 -15.176 1.00 97.50 140 GLU A CA 1
ATOM 1111 C C . GLU A 1 140 ? 16.770 4.076 -16.578 1.00 97.50 140 GLU A C 1
ATOM 1113 O O . GLU A 1 140 ? 17.506 3.903 -17.550 1.00 97.50 140 GLU A O 1
ATOM 1118 N N . ASN A 1 141 ? 15.444 4.178 -16.728 1.00 97.12 141 ASN A N 1
ATOM 1119 C CA . ASN A 1 141 ? 14.802 4.071 -18.039 1.00 97.12 141 ASN A CA 1
ATOM 1120 C C . ASN A 1 141 ? 15.252 5.184 -18.995 1.00 97.12 141 ASN A C 1
ATOM 1122 O O . ASN A 1 141 ? 15.464 4.923 -20.178 1.00 97.12 141 ASN A O 1
ATOM 1126 N N . ALA A 1 142 ? 15.401 6.414 -18.498 1.00 96.81 142 ALA A N 1
ATOM 1127 C CA . ALA A 1 142 ? 15.900 7.531 -19.292 1.00 96.81 142 ALA A CA 1
ATOM 1128 C C . ALA A 1 142 ? 17.340 7.276 -19.764 1.00 96.81 142 ALA A C 1
ATOM 1130 O O . ALA A 1 142 ? 17.613 7.411 -20.955 1.00 96.81 142 ALA A O 1
ATOM 1131 N N . SER A 1 143 ? 18.217 6.815 -18.867 1.00 97.56 143 SER A N 1
ATOM 1132 C CA . SER A 1 143 ? 19.600 6.460 -19.203 1.00 97.56 143 SER A CA 1
ATOM 1133 C C . SER A 1 143 ? 19.676 5.321 -20.228 1.00 97.56 143 SER A C 1
ATOM 1135 O O . SER A 1 143 ? 20.433 5.400 -21.193 1.00 97.56 143 SER A O 1
ATOM 1137 N N . LEU A 1 144 ? 18.837 4.289 -20.091 1.00 97.38 144 LEU A N 1
ATOM 1138 C CA . LEU A 1 144 ? 18.750 3.196 -21.067 1.00 97.38 144 LEU A CA 1
ATOM 1139 C C . LEU A 1 144 ? 18.298 3.674 -22.449 1.00 97.38 144 LEU A C 1
ATOM 1141 O O . LEU A 1 144 ? 18.811 3.197 -23.461 1.00 97.38 144 LEU A O 1
ATOM 1145 N N . ARG A 1 145 ? 17.356 4.621 -22.514 1.00 96.75 145 ARG A N 1
ATOM 1146 C CA . ARG A 1 145 ? 16.922 5.215 -23.788 1.00 96.75 145 ARG A CA 1
ATOM 1147 C C . ARG A 1 145 ? 18.027 6.027 -24.448 1.00 96.75 145 ARG A C 1
ATOM 1149 O O . ARG A 1 145 ? 18.152 5.963 -25.667 1.00 96.75 145 ARG A O 1
ATOM 1156 N N . GLU A 1 146 ? 18.799 6.769 -23.663 1.00 96.56 146 GLU A N 1
ATOM 1157 C CA . GLU A 1 146 ? 19.948 7.531 -24.155 1.00 96.56 146 GLU A CA 1
ATOM 1158 C C . GLU A 1 146 ? 21.023 6.592 -24.712 1.00 96.56 146 GLU A C 1
ATOM 1160 O O . GLU A 1 146 ? 21.375 6.703 -25.883 1.00 96.56 146 GLU A O 1
ATOM 1165 N N . MET A 1 147 ? 21.418 5.567 -23.948 1.00 95.12 147 MET A N 1
ATOM 1166 C CA . MET A 1 147 ? 22.359 4.545 -24.423 1.00 95.12 147 MET A CA 1
ATOM 1167 C C . MET A 1 147 ? 21.876 3.855 -25.706 1.00 95.12 147 MET A C 1
ATOM 1169 O O . MET A 1 147 ? 22.662 3.606 -26.618 1.00 95.12 147 MET A O 1
ATOM 1173 N N . LEU A 1 148 ? 20.578 3.550 -25.810 1.00 96.56 148 LEU A N 1
ATOM 1174 C CA . LEU A 1 148 ? 20.013 2.954 -27.021 1.00 96.56 148 LEU A CA 1
ATOM 1175 C C . LEU A 1 148 ? 20.090 3.908 -28.223 1.00 96.56 148 LEU A C 1
ATOM 1177 O O . LEU A 1 148 ? 20.356 3.460 -29.341 1.00 96.56 148 LEU A O 1
ATOM 1181 N N . ALA A 1 149 ? 19.852 5.203 -28.008 1.00 95.19 149 ALA A N 1
ATOM 1182 C CA . ALA A 1 149 ? 19.972 6.215 -29.050 1.00 95.19 149 ALA A CA 1
ATOM 1183 C C . ALA A 1 149 ? 21.424 6.351 -29.528 1.00 95.19 149 ALA A C 1
ATOM 1185 O O . ALA A 1 149 ? 21.658 6.373 -30.737 1.00 95.19 149 ALA A O 1
ATOM 1186 N N . ASP A 1 150 ? 22.385 6.358 -28.606 1.00 96.62 150 ASP A N 1
ATOM 1187 C CA . ASP A 1 150 ? 23.813 6.424 -28.922 1.00 96.62 150 ASP A CA 1
ATOM 1188 C C . ASP A 1 150 ? 24.260 5.222 -29.754 1.00 96.62 150 ASP A C 1
ATOM 1190 O O . ASP A 1 150 ? 24.821 5.395 -30.836 1.00 96.62 150 ASP A O 1
ATOM 1194 N N . VAL A 1 151 ? 23.904 4.003 -29.334 1.00 96.56 151 VAL A N 1
ATOM 1195 C CA . VAL A 1 151 ? 24.184 2.781 -30.107 1.00 96.56 151 VAL A CA 1
ATOM 1196 C C . VAL A 1 151 ? 23.533 2.837 -31.493 1.00 96.56 151 VAL A C 1
ATOM 1198 O O . VAL A 1 151 ? 24.137 2.434 -32.490 1.00 96.56 151 VAL A O 1
ATOM 1201 N N . GLY A 1 152 ? 22.304 3.353 -31.587 1.00 95.62 152 GLY A N 1
ATOM 1202 C CA . GLY A 1 152 ? 21.623 3.561 -32.864 1.00 95.62 152 GLY A CA 1
ATOM 1203 C C . GLY A 1 152 ? 22.384 4.518 -33.787 1.00 95.62 152 GLY A C 1
ATOM 1204 O O . GLY A 1 152 ? 22.559 4.224 -34.971 1.00 95.62 152 GLY A O 1
ATOM 1205 N N . ASN A 1 153 ? 22.880 5.630 -33.245 1.00 95.38 153 ASN A N 1
ATOM 1206 C CA . ASN A 1 153 ? 23.664 6.618 -33.984 1.00 95.38 153 ASN A CA 1
ATOM 1207 C C . ASN A 1 153 ? 25.011 6.045 -34.445 1.00 95.38 153 ASN A C 1
ATOM 1209 O O . ASN A 1 153 ? 25.386 6.218 -35.607 1.00 95.38 153 ASN A O 1
ATOM 1213 N N . GLU A 1 154 ? 25.711 5.313 -33.576 1.00 95.56 154 GLU A N 1
ATOM 1214 C CA . GLU A 1 154 ? 26.963 4.632 -33.917 1.00 95.56 154 GLU A CA 1
ATOM 1215 C C . GLU A 1 154 ? 26.766 3.599 -35.033 1.00 95.56 154 GLU A C 1
ATOM 1217 O O . GLU A 1 154 ? 27.581 3.516 -35.954 1.00 95.56 154 GLU A O 1
ATOM 1222 N N . LEU A 1 155 ? 25.659 2.849 -35.011 1.00 95.88 155 LEU A N 1
ATOM 1223 C CA . LEU A 1 155 ? 25.338 1.877 -36.055 1.00 95.88 155 LEU A CA 1
ATOM 1224 C C . LEU A 1 155 ? 25.083 2.551 -37.411 1.00 95.88 155 LEU A C 1
ATOM 1226 O O . LEU A 1 155 ? 25.522 2.044 -38.447 1.00 95.88 155 LEU A O 1
ATOM 1230 N N . VAL A 1 156 ? 24.385 3.691 -37.418 1.00 96.75 156 VAL A N 1
ATOM 1231 C CA . VAL A 1 156 ? 24.174 4.490 -38.635 1.00 96.75 156 VAL A CA 1
ATOM 1232 C C . VAL A 1 156 ? 25.508 5.009 -39.168 1.00 96.75 156 VAL A C 1
ATOM 1234 O O . VAL A 1 156 ? 25.795 4.822 -40.350 1.00 96.75 156 VAL A O 1
ATOM 1237 N N . ALA A 1 157 ? 26.358 5.562 -38.301 1.00 95.56 157 ALA A N 1
ATOM 1238 C CA . ALA A 1 157 ? 27.683 6.037 -38.687 1.00 95.56 157 ALA A CA 1
ATOM 1239 C C . ALA A 1 157 ? 28.550 4.905 -39.269 1.00 95.56 157 ALA A C 1
ATOM 1241 O O . ALA A 1 157 ? 29.138 5.057 -40.339 1.00 95.56 157 ALA A O 1
ATOM 1242 N N . ALA A 1 158 ? 28.577 3.736 -38.621 1.00 95.56 158 ALA A N 1
ATOM 1243 C CA . ALA A 1 158 ? 29.305 2.567 -39.109 1.00 95.56 158 ALA A CA 1
ATOM 1244 C C . ALA A 1 158 ? 28.792 2.093 -40.478 1.00 95.56 158 ALA A C 1
ATOM 1246 O O . ALA A 1 158 ? 29.585 1.763 -41.362 1.00 95.56 158 ALA A O 1
ATOM 1247 N N . ARG A 1 159 ? 27.469 2.090 -40.685 1.00 96.00 159 ARG A N 1
ATOM 1248 C CA . ARG A 1 159 ? 26.861 1.758 -41.980 1.00 96.00 159 ARG A CA 1
ATOM 1249 C C . ARG A 1 159 ? 27.317 2.716 -43.078 1.00 96.00 159 ARG A C 1
ATOM 1251 O O . ARG A 1 159 ? 27.594 2.264 -44.189 1.00 96.00 159 ARG A O 1
ATOM 1258 N N . ASP A 1 160 ? 27.357 4.011 -42.794 1.00 95.75 160 ASP A N 1
ATOM 1259 C CA . ASP A 1 160 ? 27.743 5.013 -43.785 1.00 95.75 160 ASP A CA 1
ATOM 1260 C C . ASP A 1 160 ? 29.234 4.909 -44.139 1.00 95.75 160 ASP A C 1
ATOM 1262 O O . ASP A 1 160 ? 29.569 4.936 -45.323 1.00 95.75 160 ASP A O 1
ATOM 1266 N N . ILE A 1 161 ? 30.102 4.631 -43.157 1.00 95.62 161 ILE A N 1
ATOM 1267 C CA . ILE A 1 161 ? 31.525 4.326 -43.392 1.00 95.62 161 ILE A CA 1
ATOM 1268 C C . ILE A 1 161 ? 31.687 3.106 -44.313 1.00 95.62 161 ILE A C 1
ATOM 1270 O O . ILE A 1 161 ? 32.488 3.140 -45.247 1.00 95.62 161 ILE A O 1
ATOM 1274 N N . ILE A 1 162 ? 30.930 2.025 -44.086 1.00 94.88 162 ILE A N 1
ATOM 1275 C CA . ILE A 1 162 ? 30.998 0.820 -44.932 1.00 94.88 162 ILE A CA 1
ATOM 1276 C C . ILE A 1 162 ? 30.586 1.142 -46.371 1.00 94.88 162 ILE A C 1
ATOM 1278 O O . ILE A 1 162 ? 31.295 0.768 -47.303 1.00 94.88 162 ILE A O 1
ATOM 1282 N N . LYS A 1 163 ? 29.482 1.873 -46.570 1.00 95.44 163 LYS A N 1
ATOM 1283 C CA . LYS A 1 163 ? 29.040 2.279 -47.915 1.00 95.44 163 LYS A CA 1
ATOM 1284 C C . LYS A 1 163 ? 30.089 3.120 -48.638 1.00 95.44 163 LYS A C 1
ATOM 1286 O O . LYS A 1 163 ? 30.299 2.940 -49.835 1.00 95.44 163 LYS A O 1
ATOM 1291 N N . GLU A 1 164 ? 30.731 4.043 -47.928 1.00 95.75 164 GLU A N 1
ATOM 1292 C CA . GLU A 1 164 ? 31.800 4.868 -48.488 1.00 95.75 164 GLU A CA 1
ATOM 1293 C C . GLU A 1 164 ? 33.006 4.010 -48.902 1.00 95.75 164 GLU A C 1
ATOM 1295 O O . GLU A 1 164 ? 33.529 4.162 -50.008 1.00 95.75 164 GLU A O 1
ATOM 1300 N N . GLN A 1 165 ? 33.401 3.045 -48.066 1.00 94.38 165 GLN A N 1
ATOM 1301 C CA . GLN A 1 165 ? 34.469 2.096 -48.390 1.00 94.38 165 GLN A CA 1
ATOM 1302 C C . GLN A 1 165 ? 34.127 1.218 -49.599 1.00 94.38 165 GLN A C 1
ATOM 1304 O O . GLN A 1 165 ? 34.977 1.015 -50.467 1.00 94.38 165 GLN A O 1
ATOM 1309 N N . GLU A 1 166 ? 32.895 0.716 -49.690 1.00 93.50 166 GLU A N 1
ATOM 1310 C CA . GLU A 1 166 ? 32.418 -0.062 -50.837 1.00 93.50 166 GLU A CA 1
ATOM 1311 C C . GLU A 1 166 ? 32.466 0.758 -52.132 1.00 93.50 166 GLU A C 1
ATOM 1313 O O . GLU A 1 166 ? 32.962 0.267 -53.148 1.00 93.50 166 GLU A O 1
ATOM 1318 N N . ALA A 1 167 ? 32.022 2.018 -52.095 1.00 92.19 167 ALA A N 1
ATOM 1319 C CA . ALA A 1 167 ? 32.085 2.921 -53.242 1.00 92.19 167 ALA A CA 1
ATOM 1320 C C . ALA A 1 167 ? 33.535 3.201 -53.674 1.00 92.19 167 ALA A C 1
ATOM 1322 O O . ALA A 1 167 ? 33.862 3.140 -54.861 1.00 92.19 167 ALA A O 1
ATOM 1323 N N . HIS A 1 168 ? 34.430 3.450 -52.717 1.00 90.44 168 HIS A N 1
ATOM 1324 C CA . HIS A 1 168 ? 35.849 3.664 -52.989 1.00 90.44 168 HIS A CA 1
ATOM 1325 C C . HIS A 1 168 ? 36.533 2.413 -53.576 1.00 90.44 168 HIS A C 1
ATOM 1327 O O . HIS A 1 168 ? 37.343 2.525 -54.498 1.00 90.44 168 HIS A O 1
ATOM 1333 N N . ASN A 1 169 ? 36.187 1.214 -53.099 1.00 88.38 169 ASN A N 1
ATOM 1334 C CA . ASN A 1 169 ? 36.730 -0.036 -53.635 1.00 88.38 169 ASN A CA 1
ATOM 1335 C C . ASN A 1 169 ? 36.263 -0.309 -55.077 1.00 88.38 169 ASN A C 1
ATOM 1337 O O . ASN A 1 169 ? 37.068 -0.762 -55.887 1.00 88.38 169 ASN A O 1
ATOM 1341 N N . GLN A 1 170 ? 35.014 0.027 -55.423 1.00 86.12 170 GLN A N 1
ATOM 1342 C CA . GLN A 1 170 ? 34.509 -0.069 -56.802 1.00 86.12 170 GLN A CA 1
ATOM 1343 C C . GLN A 1 170 ? 35.233 0.880 -57.769 1.00 86.12 170 GLN A C 1
ATOM 1345 O O . GLN A 1 170 ? 35.451 0.539 -58.930 1.00 86.12 170 GLN A O 1
ATOM 1350 N N . LEU A 1 171 ? 35.621 2.077 -57.316 1.00 83.12 171 LEU A N 1
ATOM 1351 C CA . LEU A 1 171 ? 36.394 3.009 -58.143 1.00 83.12 171 LEU A CA 1
ATOM 1352 C C . LEU A 1 171 ? 37.796 2.466 -58.443 1.00 83.12 171 LEU A C 1
ATOM 1354 O O . LEU A 1 171 ? 38.225 2.505 -59.591 1.00 83.12 171 LEU A O 1
ATOM 1358 N N . LYS A 1 172 ? 38.472 1.888 -57.443 1.00 78.50 172 LYS A N 1
ATOM 1359 C CA . LYS A 1 172 ? 39.806 1.297 -57.626 1.00 78.50 172 LYS A CA 1
ATOM 1360 C C . LYS A 1 172 ? 39.821 0.120 -58.602 1.00 78.50 172 LYS A C 1
ATOM 1362 O O . LYS A 1 172 ? 40.716 0.059 -59.438 1.00 78.50 172 LYS A O 1
ATOM 1367 N N . SER A 1 173 ? 38.833 -0.777 -58.548 1.00 71.38 173 SER A N 1
ATOM 1368 C CA . SER A 1 173 ? 38.760 -1.895 -59.502 1.00 71.38 173 SER A CA 1
ATOM 1369 C C . SER A 1 173 ? 38.564 -1.427 -60.949 1.00 71.38 173 SER A C 1
ATOM 1371 O O . SER A 1 173 ? 39.113 -2.024 -61.867 1.00 71.38 173 SER A O 1
ATOM 1373 N N . ASN A 1 174 ? 37.848 -0.318 -61.167 1.00 65.44 174 ASN A N 1
ATOM 1374 C CA . ASN A 1 174 ? 37.623 0.227 -62.511 1.00 65.44 174 ASN A CA 1
ATOM 1375 C C . ASN A 1 174 ? 38.873 0.885 -63.134 1.00 65.44 174 ASN A C 1
ATOM 1377 O O . ASN A 1 174 ? 38.947 1.010 -64.361 1.00 65.44 174 ASN A O 1
ATOM 1381 N N . ASP A 1 175 ? 39.838 1.322 -62.321 1.00 57.47 175 ASP A N 1
ATOM 1382 C CA . ASP A 1 175 ? 41.094 1.919 -62.797 1.00 57.47 175 ASP A CA 1
ATOM 1383 C C . ASP A 1 175 ? 42.171 0.858 -63.107 1.00 57.47 175 ASP A C 1
ATOM 1385 O O . ASP A 1 175 ? 42.984 1.046 -64.022 1.00 57.47 175 ASP A O 1
ATOM 1389 N N . GLU A 1 176 ? 42.148 -0.293 -62.423 1.00 56.03 176 GLU A N 1
ATOM 1390 C CA . GLU A 1 176 ? 43.051 -1.422 -62.704 1.00 56.03 176 GLU A CA 1
ATOM 1391 C C . GLU A 1 176 ? 42.710 -2.135 -64.027 1.00 56.03 176 GLU A C 1
ATOM 1393 O O . GLU A 1 176 ? 43.615 -2.469 -64.794 1.00 56.03 176 GLU A O 1
ATOM 1398 N N . ASP A 1 177 ? 41.429 -2.243 -64.396 1.00 53.41 177 ASP A N 1
ATOM 1399 C CA . ASP A 1 177 ? 41.023 -2.825 -65.688 1.00 53.41 177 ASP A CA 1
ATOM 1400 C C . ASP A 1 177 ? 41.430 -1.952 -66.893 1.00 53.41 177 ASP A C 1
ATOM 1402 O O . ASP A 1 177 ? 41.709 -2.454 -67.987 1.00 53.41 177 ASP A O 1
ATOM 1406 N N . LYS A 1 178 ? 41.540 -0.630 -66.702 1.00 53.28 178 LYS A N 1
ATOM 1407 C CA . LYS A 1 178 ? 42.013 0.297 -67.744 1.00 53.28 178 LYS A CA 1
ATOM 1408 C C . LYS A 1 178 ? 43.528 0.335 -67.876 1.00 53.28 178 LYS A C 1
ATOM 1410 O O . LYS A 1 178 ? 44.009 0.692 -68.943 1.00 53.28 178 LYS A O 1
ATOM 1415 N N . THR A 1 179 ? 44.283 -0.015 -66.838 1.00 51.94 179 THR A N 1
ATOM 1416 C CA . THR A 1 179 ? 45.757 0.001 -66.865 1.00 51.94 179 THR A CA 1
ATOM 1417 C C . THR A 1 179 ? 46.361 -1.374 -67.169 1.00 51.94 179 THR A C 1
ATOM 1419 O O . THR A 1 179 ? 47.400 -1.437 -67.827 1.00 51.94 179 THR A O 1
ATOM 1422 N N . GLY A 1 180 ? 45.680 -2.475 -66.827 1.00 45.44 180 GLY A N 1
ATOM 1423 C CA . GLY A 1 180 ? 46.077 -3.838 -67.206 1.00 45.44 180 GLY A CA 1
ATOM 1424 C C . GLY A 1 180 ? 45.873 -4.164 -68.694 1.00 45.44 180 GLY A C 1
ATOM 1425 O O . GLY A 1 180 ? 46.660 -4.905 -69.283 1.00 45.44 180 GLY A O 1
ATOM 1426 N N . SER A 1 181 ? 44.878 -3.554 -69.349 1.00 40.31 181 SER A N 1
ATOM 1427 C CA . SER A 1 181 ? 44.608 -3.775 -70.781 1.00 40.31 181 SER A CA 1
ATOM 1428 C C . SER A 1 181 ? 45.698 -3.225 -71.715 1.00 40.31 181 SER A C 1
ATOM 1430 O O . SER A 1 181 ? 45.855 -3.742 -72.825 1.00 40.31 181 SER A O 1
ATOM 1432 N N . TYR A 1 182 ? 46.458 -2.203 -71.301 1.00 47.19 182 TYR A N 1
ATOM 1433 C CA . TYR A 1 182 ? 47.530 -1.631 -72.130 1.00 47.19 182 TYR A CA 1
ATOM 1434 C C . TYR A 1 182 ? 48.888 -2.315 -71.939 1.00 47.19 182 TYR A C 1
ATOM 1436 O O . TYR A 1 182 ? 49.751 -2.134 -72.787 1.00 47.19 182 TYR A O 1
ATOM 1444 N N . GLN A 1 183 ? 49.088 -3.124 -70.891 1.00 45.22 183 GLN A N 1
ATOM 1445 C CA . GLN A 1 183 ? 50.354 -3.852 -70.698 1.00 45.22 183 GLN A CA 1
ATOM 1446 C C . GLN A 1 183 ? 50.319 -5.298 -71.211 1.00 45.22 183 GLN A C 1
ATOM 1448 O O . GLN A 1 183 ? 51.363 -5.853 -71.537 1.00 45.22 183 GLN A O 1
ATOM 1453 N N . ILE A 1 184 ? 49.138 -5.913 -71.340 1.00 43.44 184 ILE A N 1
ATOM 1454 C CA . ILE A 1 184 ? 49.027 -7.296 -71.846 1.00 43.44 184 ILE A CA 1
ATOM 1455 C C . ILE A 1 184 ? 49.104 -7.350 -73.384 1.00 43.44 184 ILE A C 1
ATOM 1457 O O . ILE A 1 184 ? 49.516 -8.360 -73.949 1.00 43.44 184 ILE A O 1
ATOM 1461 N N . SER A 1 185 ? 48.792 -6.249 -74.074 1.00 47.38 185 SER A N 1
ATOM 1462 C CA . SER A 1 185 ? 48.812 -6.196 -75.544 1.00 47.38 185 SER A CA 1
ATOM 1463 C C . SER A 1 185 ? 50.216 -6.041 -76.155 1.00 47.38 185 SER A C 1
ATOM 1465 O O . SER A 1 185 ? 50.335 -6.063 -77.373 1.00 47.38 185 SER A O 1
ATOM 1467 N N . GLU A 1 186 ? 51.276 -5.904 -75.347 1.00 44.81 186 GLU A N 1
ATOM 1468 C CA . GLU A 1 186 ? 52.649 -5.672 -75.838 1.00 44.81 186 GLU A CA 1
ATOM 1469 C C . GLU A 1 186 ? 53.605 -6.864 -75.607 1.00 44.81 186 GLU A C 1
ATOM 1471 O O . GLU A 1 186 ? 54.791 -6.777 -75.909 1.00 44.81 186 GLU A O 1
ATOM 1476 N N . ILE A 1 187 ? 53.111 -8.009 -75.106 1.00 48.03 187 ILE A N 1
ATOM 1477 C CA . ILE A 1 187 ? 53.950 -9.200 -74.822 1.00 48.03 187 ILE A CA 1
ATOM 1478 C C . ILE A 1 187 ? 53.499 -10.452 -75.605 1.00 48.03 187 ILE A C 1
ATOM 1480 O O . ILE A 1 187 ? 54.104 -11.515 -75.496 1.00 48.03 187 ILE A O 1
ATOM 1484 N N . ILE A 1 188 ? 52.486 -10.355 -76.470 1.00 46.56 188 ILE A N 1
ATOM 1485 C CA . ILE A 1 188 ? 52.033 -11.488 -77.298 1.00 46.56 188 ILE A CA 1
ATOM 1486 C C . ILE A 1 188 ? 52.509 -11.292 -78.740 1.00 46.56 188 ILE A C 1
ATOM 1488 O O . ILE A 1 188 ? 51.704 -11.096 -79.634 1.00 46.56 188 ILE A O 1
ATOM 1492 N N . ASP A 1 189 ? 53.827 -11.300 -78.943 1.00 44.62 189 ASP A N 1
ATOM 1493 C CA . ASP A 1 189 ? 54.452 -11.486 -80.267 1.00 44.62 189 ASP A CA 1
ATOM 1494 C C . ASP A 1 189 ? 55.874 -12.082 -80.158 1.00 44.62 189 ASP A C 1
ATOM 1496 O O . ASP A 1 189 ? 56.746 -11.859 -80.997 1.00 44.62 189 ASP A O 1
ATOM 1500 N N . GLN A 1 190 ? 56.131 -12.889 -79.120 1.00 40.19 190 GLN A N 1
ATOM 1501 C CA . GLN A 1 190 ? 57.284 -13.794 -79.097 1.00 40.19 190 GLN A CA 1
ATOM 1502 C C . GLN A 1 190 ? 56.859 -15.184 -78.641 1.00 40.19 190 GLN A C 1
ATOM 1504 O O . GLN A 1 190 ? 56.751 -15.519 -77.465 1.00 40.19 190 GLN A O 1
ATOM 1509 N N . GLU A 1 191 ? 56.576 -15.981 -79.657 1.00 41.62 191 GLU A N 1
ATOM 1510 C CA . GLU A 1 191 ? 56.285 -17.395 -79.600 1.00 41.62 191 GLU A CA 1
ATOM 1511 C C . GLU A 1 191 ? 57.559 -18.205 -79.265 1.00 41.62 191 GLU A C 1
ATOM 1513 O O . GLU A 1 191 ? 58.659 -17.874 -79.706 1.00 41.62 191 GLU A O 1
ATOM 1518 N N . GLN A 1 192 ? 57.338 -19.345 -78.597 1.00 39.16 192 GLN A N 1
ATOM 1519 C CA . GLN A 1 192 ? 58.192 -20.543 -78.492 1.00 39.16 192 GLN A CA 1
ATOM 1520 C C . GLN A 1 192 ? 59.178 -20.628 -77.314 1.00 39.16 192 GLN A C 1
ATOM 1522 O O . GLN A 1 192 ? 60.275 -20.085 -77.353 1.00 39.16 192 GLN A O 1
ATOM 1527 N N . MET A 1 193 ? 58.835 -21.463 -76.319 1.00 32.94 193 MET A N 1
ATOM 1528 C CA . MET A 1 193 ? 59.576 -22.694 -75.973 1.00 32.94 193 MET A CA 1
ATOM 1529 C C . MET A 1 193 ? 59.001 -23.376 -74.708 1.00 32.94 193 MET A C 1
ATOM 1531 O O . MET A 1 193 ? 58.984 -22.810 -73.623 1.00 32.94 193 MET A O 1
ATOM 1535 N N . THR A 1 194 ? 58.633 -24.654 -74.875 1.00 41.06 194 THR A N 1
ATOM 1536 C CA . THR A 1 194 ? 58.589 -25.773 -73.896 1.00 41.06 194 THR A CA 1
ATOM 1537 C C . THR A 1 194 ? 57.538 -25.818 -72.765 1.00 41.06 194 THR A C 1
ATOM 1539 O O . THR A 1 194 ? 57.392 -24.860 -72.013 1.00 41.06 194 THR A O 1
ATOM 1542 N N . PRO A 1 195 ? 56.866 -26.977 -72.552 1.00 45.16 195 PRO A N 1
ATOM 1543 C CA . PRO A 1 195 ? 56.027 -27.214 -71.382 1.00 45.16 195 PRO A CA 1
ATOM 1544 C C . PRO A 1 195 ? 56.839 -27.868 -70.247 1.00 45.16 195 PRO A C 1
ATOM 1546 O O . PRO A 1 195 ? 57.484 -28.897 -70.447 1.00 45.16 195 PRO A O 1
ATOM 1549 N N . VAL A 1 196 ? 56.778 -27.298 -69.042 1.00 41.06 196 VAL A N 1
ATOM 1550 C CA . VAL A 1 196 ? 57.350 -27.866 -67.803 1.00 41.06 196 VAL A CA 1
ATOM 1551 C C . VAL A 1 196 ? 56.265 -27.845 -66.713 1.00 41.06 196 VAL A C 1
ATOM 1553 O O . VAL A 1 196 ? 55.433 -26.936 -66.714 1.00 41.06 196 VAL A O 1
ATOM 1556 N N . PRO A 1 197 ? 56.173 -28.885 -65.860 1.00 46.88 197 PRO A N 1
ATOM 1557 C CA . PRO A 1 197 ? 54.898 -29.344 -65.330 1.00 46.88 197 PRO A CA 1
ATOM 1558 C C . PRO A 1 197 ? 54.462 -28.654 -64.036 1.00 46.88 197 PRO A C 1
ATOM 1560 O O . PRO A 1 197 ? 55.256 -28.150 -63.247 1.00 46.88 197 PRO A O 1
ATOM 1563 N N . VAL A 1 198 ? 53.148 -28.733 -63.832 1.00 48.50 198 VAL A N 1
ATOM 1564 C CA . VAL A 1 198 ? 52.379 -28.356 -62.647 1.00 48.50 198 VAL A CA 1
ATOM 1565 C C . VAL A 1 198 ? 52.958 -29.010 -61.389 1.00 48.50 198 VAL A C 1
ATOM 1567 O O . VAL A 1 198 ? 52.875 -30.226 -61.223 1.00 48.50 198 VAL A O 1
ATOM 1570 N N . SER A 1 199 ? 53.479 -28.197 -60.472 1.00 42.62 199 SER A N 1
ATOM 1571 C CA . SER A 1 199 ? 53.715 -28.588 -59.083 1.00 42.62 199 SER A CA 1
ATOM 1572 C C . SER A 1 199 ? 52.760 -27.828 -58.169 1.00 42.62 199 SER A C 1
ATOM 1574 O O . SER A 1 199 ? 52.763 -26.599 -58.126 1.00 42.62 199 SER A O 1
ATOM 1576 N N . GLN A 1 200 ? 51.948 -28.618 -57.468 1.00 47.88 200 GLN A N 1
ATOM 1577 C CA . GLN A 1 200 ? 51.113 -28.293 -56.317 1.00 47.88 200 GLN A CA 1
ATOM 1578 C C . GLN A 1 200 ? 51.658 -27.141 -55.469 1.00 47.88 200 GLN A C 1
ATOM 1580 O O . GLN A 1 200 ? 52.767 -27.215 -54.942 1.00 47.88 200 GLN A O 1
ATOM 1585 N N . ILE A 1 201 ? 50.821 -26.128 -55.258 1.00 40.03 201 ILE A N 1
ATOM 1586 C CA . ILE A 1 201 ? 50.956 -25.226 -54.119 1.00 40.03 201 ILE A CA 1
ATOM 1587 C C . ILE A 1 201 ? 49.642 -25.295 -53.345 1.00 40.03 201 ILE A C 1
ATOM 1589 O O . ILE A 1 201 ? 48.645 -24.664 -53.695 1.00 40.03 201 ILE A O 1
ATOM 1593 N N . ASP A 1 202 ? 49.665 -26.118 -52.299 1.00 41.91 202 ASP A N 1
ATOM 1594 C CA . ASP A 1 202 ? 48.677 -26.145 -51.229 1.00 41.91 202 ASP A CA 1
ATOM 1595 C C . ASP A 1 202 ? 48.728 -24.818 -50.459 1.00 41.91 202 ASP A C 1
ATOM 1597 O O . ASP A 1 202 ? 49.525 -24.647 -49.532 1.00 41.91 202 ASP A O 1
ATOM 1601 N N . PHE A 1 203 ? 47.829 -23.884 -50.770 1.00 39.91 203 PHE A N 1
ATOM 1602 C CA . PHE A 1 203 ? 47.483 -22.822 -49.825 1.00 39.91 203 PHE A CA 1
ATOM 1603 C C . PHE A 1 203 ? 46.424 -23.331 -48.852 1.00 39.91 203 PHE A C 1
ATOM 1605 O O . PHE A 1 203 ? 45.228 -23.068 -48.944 1.00 39.91 203 PHE A O 1
ATOM 1612 N N . ARG A 1 204 ? 46.950 -24.111 -47.907 1.00 39.53 204 ARG A N 1
ATOM 1613 C CA . ARG A 1 204 ? 46.499 -24.312 -46.531 1.00 39.53 204 ARG A CA 1
ATOM 1614 C C . ARG A 1 204 ? 45.441 -23.293 -46.090 1.00 39.53 204 ARG A C 1
ATOM 1616 O O . ARG A 1 204 ? 45.737 -22.150 -45.747 1.00 39.53 204 ARG A O 1
ATOM 1623 N N . SER A 1 205 ? 44.204 -23.770 -46.044 1.00 42.22 205 SER A N 1
ATOM 1624 C CA . SER A 1 205 ? 43.051 -23.124 -45.434 1.00 42.22 205 SER A CA 1
ATOM 1625 C C . SER A 1 205 ? 43.329 -22.756 -43.970 1.00 42.22 205 SER A C 1
ATOM 1627 O O . SER A 1 205 ? 43.308 -23.618 -43.090 1.00 42.22 205 SER A O 1
ATOM 1629 N N . HIS A 1 206 ? 43.531 -21.473 -43.688 1.00 38.38 206 HIS A N 1
ATOM 1630 C CA . HIS A 1 206 ? 43.382 -20.912 -42.345 1.00 38.38 206 HIS A CA 1
ATOM 1631 C C . HIS A 1 206 ? 42.088 -20.100 -42.283 1.00 38.38 206 HIS A C 1
ATOM 1633 O O . HIS A 1 206 ? 42.086 -18.888 -42.100 1.00 38.38 206 HIS A O 1
ATOM 1639 N N . TYR A 1 207 ? 40.966 -20.799 -42.444 1.00 42.88 207 TYR A N 1
ATOM 1640 C CA . TYR A 1 207 ? 39.659 -20.280 -42.074 1.00 42.88 207 TYR A CA 1
ATOM 1641 C C . TYR A 1 207 ? 39.283 -20.803 -40.685 1.00 42.88 207 TYR A C 1
ATOM 1643 O O . TYR A 1 207 ? 39.323 -22.002 -40.426 1.00 42.88 207 TYR A O 1
ATOM 1651 N N . LEU A 1 208 ? 38.847 -19.874 -39.832 1.00 50.31 208 LEU A N 1
ATOM 1652 C CA . LEU A 1 208 ? 37.866 -20.101 -38.766 1.00 50.31 208 LEU A CA 1
ATOM 1653 C C . LEU A 1 208 ? 38.273 -21.073 -37.647 1.00 50.31 208 LEU A C 1
ATOM 1655 O O . LEU A 1 208 ? 37.737 -22.167 -37.508 1.00 50.31 208 LEU A O 1
ATOM 1659 N N . SER A 1 209 ? 39.102 -20.595 -36.724 1.00 41.81 209 SER A N 1
ATOM 1660 C CA . SER A 1 209 ? 39.140 -21.147 -35.368 1.00 41.81 209 SER A CA 1
ATOM 1661 C C . SER A 1 209 ? 39.391 -20.028 -34.371 1.00 41.81 209 SER A C 1
ATOM 1663 O O . SER A 1 209 ? 40.531 -19.834 -33.992 1.00 41.81 209 SER A O 1
ATOM 1665 N N . HIS A 1 210 ? 38.343 -19.278 -34.006 1.00 38.88 210 HIS A N 1
ATOM 1666 C CA . HIS A 1 210 ? 38.136 -18.655 -32.681 1.00 38.88 210 HIS A CA 1
ATOM 1667 C C . HIS A 1 210 ? 36.753 -17.969 -32.621 1.00 38.88 210 HIS A C 1
ATOM 1669 O O . HIS A 1 210 ? 36.646 -16.776 -32.382 1.00 38.88 210 HIS A O 1
ATOM 1675 N N . LYS A 1 211 ? 35.662 -18.712 -32.860 1.00 42.34 211 LYS A N 1
ATOM 1676 C CA . LYS A 1 211 ? 34.292 -18.305 -32.468 1.00 42.34 211 LYS A CA 1
ATOM 1677 C C . LYS A 1 211 ? 33.410 -19.529 -32.213 1.00 42.34 211 LYS A C 1
ATOM 1679 O O . LYS A 1 211 ? 32.381 -19.719 -32.845 1.00 42.34 211 LYS A O 1
ATOM 1684 N N . LYS A 1 212 ? 33.818 -20.398 -31.294 1.00 42.97 212 LYS A N 1
ATOM 1685 C CA . LYS A 1 212 ? 32.920 -21.372 -30.657 1.00 42.97 212 LYS A CA 1
ATOM 1686 C C . LYS A 1 212 ? 33.427 -21.563 -29.240 1.00 42.97 212 LYS A C 1
ATOM 1688 O O . LYS A 1 212 ? 34.448 -22.212 -29.091 1.00 42.97 212 LYS A O 1
ATOM 1693 N N . SER A 1 213 ? 32.768 -20.907 -28.281 1.00 45.69 213 SER A N 1
ATOM 1694 C CA . SER A 1 213 ? 32.658 -21.355 -26.878 1.00 45.69 213 SER A CA 1
ATOM 1695 C C . SER A 1 213 ? 31.839 -20.426 -25.966 1.00 45.69 213 SER A C 1
ATOM 1697 O O . SER A 1 213 ? 31.593 -20.814 -24.836 1.00 45.69 213 SER A O 1
ATOM 1699 N N . GLN A 1 214 ? 31.352 -19.257 -26.407 1.00 42.75 214 GLN A N 1
ATOM 1700 C CA . GLN A 1 214 ? 30.587 -18.353 -25.517 1.00 42.75 214 GLN A CA 1
ATOM 1701 C C . GLN A 1 214 ? 29.075 -18.247 -25.784 1.00 42.75 214 GLN A C 1
ATOM 1703 O O . GLN A 1 214 ? 28.393 -17.518 -25.082 1.00 42.75 214 GLN A O 1
ATOM 1708 N N . SER A 1 215 ? 28.512 -18.982 -26.747 1.00 42.12 215 SER A N 1
ATOM 1709 C CA . SER A 1 215 ? 27.085 -18.868 -27.113 1.00 42.12 215 SER A CA 1
ATOM 1710 C C . SER A 1 215 ? 26.201 -20.046 -26.678 1.00 42.12 215 SER A C 1
ATOM 1712 O O . SER A 1 215 ? 25.086 -20.184 -27.164 1.00 42.12 215 SER A O 1
ATOM 1714 N N . ARG A 1 216 ? 26.671 -20.906 -25.764 1.00 42.41 216 ARG A N 1
ATOM 1715 C CA . ARG A 1 216 ? 25.845 -21.967 -25.138 1.00 42.41 216 ARG A CA 1
ATOM 1716 C C . ARG A 1 216 ? 25.567 -21.727 -23.650 1.00 42.41 216 ARG A C 1
ATOM 1718 O O . ARG A 1 216 ? 25.235 -22.658 -22.931 1.00 42.41 216 ARG A O 1
ATOM 1725 N N . GLN A 1 217 ? 25.730 -20.485 -23.208 1.00 41.53 217 GLN A N 1
ATOM 1726 C CA . GLN A 1 217 ? 25.347 -20.006 -21.877 1.00 41.53 217 GLN A CA 1
ATOM 1727 C C . GLN A 1 217 ? 24.505 -18.726 -21.987 1.00 41.53 217 GLN A C 1
ATOM 1729 O O . GLN A 1 217 ? 24.537 -17.889 -21.103 1.00 41.53 217 GLN A O 1
ATOM 1734 N N . ILE A 1 218 ? 23.777 -18.561 -23.095 1.00 45.19 218 ILE A N 1
ATOM 1735 C CA . ILE A 1 218 ? 22.545 -17.764 -23.094 1.00 45.19 218 ILE A CA 1
ATOM 1736 C C . ILE A 1 218 ? 21.474 -18.777 -22.666 1.00 45.19 218 ILE A C 1
ATOM 1738 O O . ILE A 1 218 ? 20.949 -19.503 -23.504 1.00 45.19 218 ILE A O 1
ATOM 1742 N N . GLU A 1 219 ? 21.584 -19.229 -21.417 1.00 49.69 219 GLU A N 1
ATOM 1743 C CA . GLU A 1 219 ? 20.630 -18.900 -20.356 1.00 49.69 219 GLU A CA 1
ATOM 1744 C C . GLU A 1 219 ? 19.243 -19.406 -20.753 1.00 49.69 219 GLU A C 1
ATOM 1746 O O . GLU A 1 219 ? 18.424 -18.689 -21.325 1.00 49.69 219 GLU A O 1
ATOM 1751 N N . GLU A 1 220 ? 19.020 -20.681 -20.433 1.00 48.44 220 GLU A N 1
ATOM 1752 C CA . GLU A 1 220 ? 17.703 -21.319 -20.301 1.00 48.44 220 GLU A CA 1
ATOM 1753 C C . GLU A 1 220 ? 16.720 -20.366 -19.571 1.00 48.44 220 GLU A C 1
ATOM 1755 O O . GLU A 1 220 ? 15.589 -20.180 -20.010 1.00 48.44 220 GLU A O 1
ATOM 1760 N N . ASP A 1 221 ? 17.229 -19.594 -18.604 1.00 52.78 221 ASP A N 1
ATOM 1761 C CA . ASP A 1 221 ? 16.518 -18.572 -17.825 1.00 52.78 221 ASP A CA 1
ATOM 1762 C C . ASP A 1 221 ? 16.039 -17.326 -18.608 1.00 52.78 221 ASP A C 1
ATOM 1764 O O . ASP A 1 221 ? 15.102 -16.650 -18.175 1.00 52.78 221 ASP A O 1
ATOM 1768 N N . VAL A 1 222 ? 16.665 -16.957 -19.735 1.00 51.09 222 VAL A N 1
ATOM 1769 C CA . VAL A 1 222 ? 16.251 -15.773 -20.527 1.00 51.09 222 VAL A CA 1
ATOM 1770 C C . VAL A 1 222 ? 15.071 -16.114 -21.433 1.00 51.09 222 VAL A C 1
ATOM 1772 O O . VAL A 1 222 ? 14.178 -15.285 -21.627 1.00 51.09 222 VAL A O 1
ATOM 1775 N N . ILE A 1 223 ? 15.032 -17.350 -21.939 1.00 53.94 223 ILE A N 1
ATOM 1776 C CA . ILE A 1 223 ? 13.895 -17.868 -22.708 1.00 53.94 223 ILE A CA 1
ATOM 1777 C C . ILE A 1 223 ? 12.661 -17.961 -21.800 1.00 53.94 223 ILE A C 1
ATOM 1779 O O . ILE A 1 223 ? 11.572 -17.572 -22.223 1.00 53.94 223 ILE A O 1
ATOM 1783 N N . ASP A 1 224 ? 12.844 -18.343 -20.534 1.00 70.44 224 ASP A N 1
ATOM 1784 C CA . ASP A 1 224 ? 11.760 -18.425 -19.554 1.00 70.44 224 ASP A CA 1
ATOM 1785 C C . ASP A 1 224 ? 11.163 -17.056 -19.198 1.00 70.44 224 ASP A C 1
ATOM 1787 O O . ASP A 1 224 ? 9.943 -16.939 -19.081 1.00 70.44 224 ASP A O 1
ATOM 1791 N N . ARG A 1 225 ? 11.966 -15.985 -19.101 1.00 71.88 225 ARG A N 1
ATOM 1792 C CA . ARG A 1 225 ? 11.439 -14.643 -18.770 1.00 71.88 225 ARG A CA 1
ATOM 1793 C C . ARG A 1 225 ? 10.624 -14.015 -19.894 1.00 71.88 225 ARG A C 1
ATOM 1795 O O . ARG A 1 225 ? 9.563 -13.454 -19.622 1.00 71.88 225 ARG A O 1
ATOM 1802 N N . GLU A 1 226 ? 11.085 -14.094 -21.142 1.00 75.06 226 GLU A N 1
ATOM 1803 C CA . GLU A 1 226 ? 10.339 -13.528 -22.278 1.00 75.06 226 GLU A CA 1
ATOM 1804 C C . GLU A 1 226 ? 9.073 -14.353 -22.563 1.00 75.06 226 GLU A C 1
ATOM 1806 O O . GLU A 1 226 ? 8.009 -13.802 -22.853 1.00 75.06 226 GLU A O 1
ATOM 1811 N N . TYR A 1 227 ? 9.154 -15.679 -22.411 1.00 81.38 227 TYR A N 1
ATOM 1812 C CA . TYR A 1 227 ? 8.000 -16.569 -22.514 1.00 81.38 227 TYR A CA 1
ATOM 1813 C C . TYR A 1 227 ? 6.964 -16.283 -21.419 1.00 81.38 227 TYR A C 1
ATOM 1815 O O . TYR A 1 227 ? 5.788 -16.072 -21.722 1.00 81.38 227 TYR A O 1
ATOM 1823 N N . LEU A 1 228 ? 7.402 -16.170 -20.163 1.00 79.94 228 LEU A N 1
ATOM 1824 C CA . LEU A 1 228 ? 6.546 -15.821 -19.031 1.00 79.94 228 LEU A CA 1
ATOM 1825 C C . LEU A 1 228 ? 5.899 -14.440 -19.208 1.00 79.94 228 LEU A C 1
ATOM 1827 O O . LEU A 1 228 ? 4.699 -14.284 -18.977 1.00 79.94 228 LEU A O 1
ATOM 1831 N N . ARG A 1 229 ? 6.664 -13.449 -19.679 1.00 82.88 229 ARG A N 1
ATOM 1832 C CA . ARG A 1 229 ? 6.163 -12.105 -19.996 1.00 82.88 229 ARG A CA 1
ATOM 1833 C C . ARG A 1 229 ? 5.046 -12.152 -21.037 1.00 82.88 229 ARG A C 1
ATOM 1835 O O . ARG A 1 229 ? 4.018 -11.506 -20.851 1.00 82.88 229 ARG A O 1
ATOM 1842 N N . ASN A 1 230 ? 5.220 -12.931 -22.102 1.00 84.31 230 ASN A N 1
ATOM 1843 C CA . ASN A 1 230 ? 4.218 -13.062 -23.158 1.00 84.31 230 ASN A CA 1
ATOM 1844 C C . ASN A 1 230 ? 2.950 -13.778 -22.675 1.00 84.31 230 ASN A C 1
ATOM 1846 O O . ASN A 1 230 ? 1.847 -13.337 -22.998 1.00 84.31 230 ASN A O 1
ATOM 1850 N N . ILE A 1 231 ? 3.080 -14.826 -21.853 1.00 81.19 231 ILE A N 1
ATOM 1851 C CA . ILE A 1 231 ? 1.922 -15.504 -21.249 1.00 81.19 231 ILE A CA 1
ATOM 1852 C C . ILE A 1 231 ? 1.160 -14.543 -20.325 1.00 81.19 231 ILE A C 1
ATOM 1854 O O . ILE A 1 231 ? -0.070 -14.482 -20.380 1.00 81.19 231 ILE A O 1
ATOM 1858 N N . LEU A 1 232 ? 1.870 -13.764 -19.504 1.00 82.50 232 LEU A N 1
ATOM 1859 C CA . LEU A 1 232 ? 1.258 -12.778 -18.612 1.00 82.50 232 LEU A CA 1
ATOM 1860 C C . LEU A 1 232 ? 0.526 -11.682 -19.389 1.00 82.50 232 LEU A C 1
ATOM 1862 O O . LEU A 1 232 ? -0.619 -11.371 -19.065 1.00 82.50 232 LEU A O 1
ATOM 1866 N N . LEU A 1 233 ? 1.132 -11.139 -20.448 1.00 84.38 233 LEU A N 1
ATOM 1867 C CA . LEU A 1 233 ? 0.468 -10.179 -21.336 1.00 84.38 233 LEU A CA 1
ATOM 1868 C C . LEU A 1 233 ? -0.816 -10.769 -21.929 1.00 84.38 233 LEU A C 1
ATOM 1870 O O . LEU A 1 233 ? -1.876 -10.147 -21.854 1.00 84.38 233 LEU A O 1
ATOM 1874 N N . GLN A 1 234 ? -0.756 -12.009 -22.419 1.00 80.12 234 GLN A N 1
ATOM 1875 C CA . GLN A 1 234 ? -1.917 -12.685 -22.989 1.00 80.12 234 GLN A CA 1
ATOM 1876 C C . GLN A 1 234 ? -3.031 -12.921 -21.955 1.00 80.12 234 GLN A C 1
ATOM 1878 O O . GLN A 1 234 ? -4.210 -12.792 -22.297 1.00 80.12 234 GLN A O 1
ATOM 1883 N N . TYR A 1 235 ? -2.670 -13.225 -20.703 1.00 81.81 235 TYR A N 1
ATOM 1884 C CA . TYR A 1 235 ? -3.593 -13.374 -19.575 1.00 81.81 235 TYR A CA 1
ATOM 1885 C C . TYR A 1 235 ? -4.283 -12.048 -19.202 1.00 81.81 235 TYR A C 1
ATOM 1887 O O . TYR A 1 235 ? -5.494 -12.009 -18.953 1.00 81.81 235 TYR A O 1
ATOM 1895 N N . PHE A 1 236 ? -3.542 -10.936 -19.199 1.00 78.25 236 PHE A N 1
ATOM 1896 C CA . PHE A 1 236 ? -4.100 -9.624 -18.872 1.00 78.25 236 PHE A CA 1
ATOM 1897 C C . PHE A 1 236 ? -4.994 -9.063 -19.983 1.00 78.25 236 PHE A C 1
ATOM 1899 O O . PHE A 1 236 ? -6.068 -8.540 -19.667 1.00 78.25 236 PHE A O 1
ATOM 1906 N N . GLU A 1 237 ? -4.599 -9.220 -21.249 1.00 83.56 237 GLU A N 1
ATOM 1907 C CA . GLU A 1 237 ? -5.325 -8.699 -22.414 1.00 83.56 237 GLU A CA 1
ATOM 1908 C C . GLU A 1 237 ? -6.600 -9.496 -22.740 1.00 83.56 237 GLU A C 1
ATOM 1910 O O . GLU A 1 237 ? -7.615 -8.906 -23.108 1.00 83.56 237 GLU A O 1
ATOM 1915 N N . ASN A 1 238 ? -6.605 -10.824 -22.558 1.00 81.38 238 ASN A N 1
ATOM 1916 C CA . ASN A 1 238 ? -7.727 -11.678 -22.974 1.00 81.38 238 ASN A CA 1
ATOM 1917 C C . ASN A 1 238 ? -8.601 -12.131 -21.800 1.00 81.38 238 ASN A C 1
ATOM 1919 O O . ASN A 1 238 ? -8.538 -13.287 -21.378 1.00 81.38 238 ASN A O 1
ATOM 1923 N N . ARG A 1 239 ? -9.483 -11.244 -21.312 1.00 75.12 239 ARG A N 1
ATOM 1924 C CA . ARG A 1 239 ? -10.409 -11.543 -20.196 1.00 75.12 239 ARG A CA 1
ATOM 1925 C C . ARG A 1 239 ? -11.240 -12.816 -20.400 1.00 75.12 239 ARG A C 1
ATOM 1927 O O . ARG A 1 239 ? -11.426 -13.565 -19.451 1.00 75.12 239 ARG A O 1
ATOM 1934 N N . GLU A 1 240 ? -11.673 -13.095 -21.627 1.00 78.88 240 GLU A N 1
ATOM 1935 C CA . GLU A 1 240 ? -12.501 -14.267 -21.962 1.00 78.88 240 GLU A CA 1
ATOM 1936 C C . GLU A 1 240 ? -11.741 -15.602 -21.924 1.00 78.88 240 GLU A C 1
ATOM 1938 O O . GLU A 1 240 ? -12.357 -16.659 -21.819 1.00 78.88 240 GLU A O 1
ATOM 1943 N N . ARG A 1 241 ? -10.404 -15.579 -22.019 1.00 78.38 241 ARG A N 1
ATOM 1944 C CA . ARG A 1 241 ? -9.562 -16.790 -22.045 1.00 78.38 241 ARG A CA 1
ATOM 1945 C C . ARG A 1 241 ? -8.716 -16.968 -20.788 1.00 78.38 241 ARG A C 1
ATOM 1947 O O . ARG A 1 241 ? -7.895 -17.883 -20.743 1.00 78.38 241 ARG A O 1
ATOM 1954 N N . ARG A 1 242 ? -8.919 -16.135 -19.763 1.00 80.00 242 ARG A N 1
ATOM 1955 C CA . ARG A 1 242 ? -8.136 -16.166 -18.518 1.00 80.00 242 ARG A CA 1
ATOM 1956 C C . ARG A 1 242 ? -8.114 -17.543 -17.874 1.00 80.00 242 ARG A C 1
ATOM 1958 O O . ARG A 1 242 ? -7.035 -18.030 -17.571 1.00 80.00 242 ARG A O 1
ATOM 1965 N N . GLU A 1 243 ? -9.259 -18.207 -17.760 1.00 76.31 243 GLU A N 1
ATOM 1966 C CA . GLU A 1 243 ? -9.341 -19.535 -17.134 1.00 76.31 243 GLU A CA 1
ATOM 1967 C C . GLU A 1 243 ? -8.565 -20.621 -17.896 1.00 76.31 243 GLU A C 1
ATOM 1969 O O . GLU A 1 243 ? -8.079 -21.571 -17.293 1.00 76.31 243 GLU A O 1
ATOM 1974 N N . GLN A 1 244 ? -8.390 -20.474 -19.214 1.00 79.06 244 GLN A N 1
ATOM 1975 C CA . GLN A 1 244 ? -7.611 -21.415 -20.030 1.00 79.06 244 GLN A CA 1
ATOM 1976 C C . GLN A 1 244 ? -6.103 -21.144 -19.941 1.00 79.06 244 GLN A C 1
ATOM 1978 O O . GLN A 1 244 ? -5.296 -22.054 -20.115 1.00 79.06 244 GLN A O 1
ATOM 1983 N N . ILE A 1 245 ? -5.724 -19.890 -19.680 1.00 78.75 245 ILE A N 1
ATOM 1984 C CA . ILE A 1 245 ? -4.330 -19.438 -19.596 1.00 78.75 245 ILE A CA 1
ATOM 1985 C C . ILE A 1 245 ? -3.800 -19.551 -18.153 1.00 78.75 245 ILE A C 1
ATOM 1987 O O . ILE A 1 245 ? -2.605 -19.759 -17.955 1.00 78.75 245 ILE A O 1
ATOM 1991 N N . LEU A 1 246 ? -4.676 -19.488 -17.144 1.00 76.75 246 LEU A N 1
ATOM 1992 C CA . LEU A 1 246 ? -4.331 -19.536 -15.720 1.00 76.75 246 LEU A CA 1
ATOM 1993 C C . LEU A 1 246 ? -3.488 -20.764 -15.325 1.00 76.75 246 LEU A C 1
ATOM 1995 O O . LEU A 1 246 ? -2.492 -20.572 -14.629 1.00 76.75 246 LEU A O 1
ATOM 1999 N N . PRO A 1 247 ? -3.771 -21.997 -15.792 1.00 75.75 247 PRO A N 1
ATOM 2000 C CA . PRO A 1 247 ? -2.923 -23.148 -15.478 1.00 75.75 247 PRO A CA 1
ATOM 2001 C C . PRO A 1 247 ? -1.503 -23.001 -16.039 1.00 75.75 247 PRO A C 1
ATOM 2003 O O . PRO A 1 247 ? -0.538 -23.401 -15.396 1.00 75.75 247 PRO A O 1
ATOM 2006 N N . ILE A 1 248 ? -1.362 -22.378 -17.215 1.00 78.56 248 ILE A N 1
ATOM 2007 C CA . ILE A 1 248 ? -0.066 -22.146 -17.868 1.00 78.56 248 ILE A CA 1
ATOM 2008 C C . ILE A 1 248 ? 0.735 -21.097 -17.088 1.00 78.56 248 ILE A C 1
ATOM 2010 O O . ILE A 1 248 ? 1.910 -21.313 -16.805 1.00 78.56 248 ILE A O 1
ATOM 2014 N N . VAL A 1 249 ? 0.089 -19.996 -16.687 1.00 75.38 249 VAL A N 1
ATOM 2015 C CA . VAL A 1 249 ? 0.684 -18.954 -15.827 1.00 75.38 249 VAL A CA 1
ATOM 2016 C C . VAL A 1 249 ? 1.131 -19.544 -14.494 1.00 75.38 249 VAL A C 1
ATOM 2018 O O . VAL A 1 249 ? 2.224 -19.253 -14.021 1.00 75.38 249 VAL A O 1
ATOM 2021 N N . SER A 1 250 ? 0.301 -20.402 -13.906 1.00 75.62 250 SER A N 1
ATOM 2022 C CA . SER A 1 250 ? 0.563 -20.986 -12.594 1.00 75.62 250 SER A CA 1
ATOM 2023 C C . SER A 1 250 ? 1.762 -21.927 -12.614 1.00 75.62 250 SER A C 1
ATOM 2025 O O . SER A 1 250 ? 2.608 -21.854 -11.732 1.00 75.62 250 SER A O 1
ATOM 2027 N N . VAL A 1 251 ? 1.884 -22.761 -13.652 1.00 76.62 251 VAL A N 1
ATOM 2028 C CA . VAL A 1 251 ? 3.060 -23.623 -13.840 1.00 76.62 251 VAL A CA 1
ATOM 2029 C C . VAL A 1 251 ? 4.311 -22.786 -14.120 1.00 76.62 251 VAL A C 1
ATOM 2031 O O . VAL A 1 251 ? 5.358 -23.060 -13.543 1.00 76.62 251 VAL A O 1
ATOM 2034 N N . ALA A 1 252 ? 4.205 -21.746 -14.954 1.00 73.56 252 ALA A N 1
ATOM 2035 C CA . ALA A 1 252 ? 5.339 -20.891 -15.308 1.00 73.56 252 ALA A CA 1
ATOM 2036 C C . ALA A 1 252 ? 5.855 -20.040 -14.130 1.00 73.56 252 ALA A C 1
ATOM 2038 O O . ALA A 1 252 ? 7.037 -19.715 -14.083 1.00 73.56 252 ALA A O 1
ATOM 2039 N N . LEU A 1 253 ? 4.987 -19.693 -13.175 1.00 77.06 253 LEU A N 1
ATOM 2040 C CA . LEU A 1 253 ? 5.340 -18.9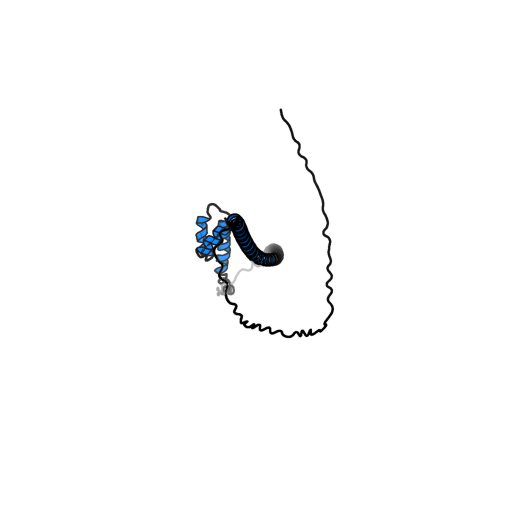42 -11.963 1.00 77.06 253 LEU A CA 1
ATOM 2041 C C . LEU A 1 253 ? 5.608 -19.828 -10.741 1.00 77.06 253 LEU A C 1
ATOM 2043 O O . LEU A 1 253 ? 5.978 -19.308 -9.690 1.00 77.06 253 LEU A O 1
ATOM 2047 N N . GLY A 1 254 ? 5.414 -21.145 -10.859 1.00 75.69 254 GLY A N 1
ATOM 2048 C CA . GLY A 1 254 ? 5.509 -22.067 -9.728 1.00 75.69 254 GLY A CA 1
ATOM 2049 C C . GLY A 1 254 ? 4.465 -21.791 -8.642 1.00 75.69 254 GLY A C 1
ATOM 2050 O O . GLY A 1 254 ? 4.765 -21.940 -7.462 1.00 75.69 254 GLY A O 1
ATOM 2051 N N . PHE A 1 255 ? 3.264 -21.345 -9.026 1.00 81.56 255 PHE A N 1
ATOM 2052 C CA . PHE A 1 255 ? 2.194 -21.040 -8.084 1.00 81.56 255 PHE A CA 1
ATOM 2053 C C . PHE A 1 255 ? 1.501 -22.293 -7.570 1.00 81.56 255 PHE A C 1
ATOM 2055 O O . PHE A 1 255 ? 0.867 -23.038 -8.327 1.00 81.56 255 PHE A O 1
ATOM 2062 N N . ASP A 1 256 ? 1.515 -22.434 -6.250 1.00 77.50 256 ASP A N 1
ATOM 2063 C CA . ASP A 1 256 ? 0.668 -23.388 -5.549 1.00 77.50 256 ASP A CA 1
ATOM 2064 C C . ASP A 1 256 ? -0.803 -22.939 -5.591 1.00 77.50 256 ASP A C 1
ATOM 2066 O O . ASP A 1 256 ? -1.118 -21.763 -5.766 1.00 77.50 256 ASP A O 1
ATOM 2070 N N . GLU A 1 257 ? -1.733 -23.868 -5.387 1.00 72.75 257 GLU A N 1
ATOM 2071 C CA . GLU A 1 257 ? -3.185 -23.671 -5.556 1.00 72.75 257 GLU A CA 1
ATOM 2072 C C . GLU A 1 257 ? -3.749 -22.479 -4.748 1.00 72.75 257 GLU A C 1
ATOM 2074 O O . GLU A 1 257 ? -4.632 -21.750 -5.202 1.00 72.75 257 GLU A O 1
ATOM 2079 N N . ILE A 1 258 ? -3.156 -22.206 -3.581 1.00 69.12 258 ILE A N 1
ATOM 2080 C CA . ILE A 1 258 ? -3.477 -21.048 -2.729 1.00 69.12 258 ILE A CA 1
ATOM 2081 C C . ILE A 1 258 ? -3.014 -19.732 -3.374 1.00 69.12 258 ILE A C 1
ATOM 2083 O O . ILE A 1 258 ? -3.722 -18.726 -3.330 1.00 69.12 258 ILE A O 1
ATOM 2087 N N . GLN A 1 259 ? -1.831 -19.726 -3.991 1.00 71.19 259 GLN A N 1
ATOM 2088 C CA . GLN A 1 259 ? -1.297 -18.560 -4.696 1.00 71.19 259 GLN A CA 1
ATOM 2089 C C . GLN A 1 259 ? -2.087 -18.281 -5.977 1.00 71.19 259 GLN A C 1
ATOM 2091 O O . GLN A 1 259 ? -2.292 -17.120 -6.315 1.00 71.19 259 GLN A O 1
ATOM 2096 N N . GLN A 1 260 ? -2.606 -19.320 -6.637 1.00 72.69 260 GLN A N 1
ATOM 2097 C CA . GLN A 1 260 ? -3.499 -19.169 -7.788 1.00 72.69 260 GLN A CA 1
ATOM 2098 C C . GLN A 1 260 ? -4.807 -18.469 -7.396 1.00 72.69 260 GLN A C 1
ATOM 2100 O O . GLN A 1 260 ? -5.222 -17.534 -8.080 1.00 72.69 260 GLN A O 1
ATOM 2105 N N . GLN A 1 261 ? -5.428 -18.854 -6.274 1.00 71.12 261 GLN A N 1
ATOM 2106 C CA . GLN A 1 261 ? -6.628 -18.174 -5.762 1.00 71.12 261 GLN A CA 1
ATOM 2107 C C . GLN A 1 261 ? -6.354 -16.707 -5.422 1.00 71.12 261 GLN A C 1
ATOM 2109 O O . GLN A 1 261 ? -7.045 -15.830 -5.931 1.00 71.12 261 GLN A O 1
ATOM 2114 N N . LEU A 1 262 ? -5.286 -16.427 -4.670 1.00 72.00 262 LEU A N 1
ATOM 2115 C CA . LEU A 1 262 ? -4.878 -15.056 -4.339 1.00 72.00 262 LEU A CA 1
ATOM 2116 C C . LEU A 1 262 ? -4.595 -14.204 -5.585 1.00 72.00 262 LEU A C 1
ATOM 2118 O O . LEU A 1 262 ? -4.991 -13.042 -5.644 1.00 72.00 262 LEU A O 1
ATOM 2122 N N . PHE A 1 263 ? -3.929 -14.776 -6.588 1.00 74.38 263 PHE A N 1
ATOM 2123 C CA . PHE A 1 263 ? -3.628 -14.092 -7.844 1.00 74.38 263 PHE A CA 1
ATOM 2124 C C . PHE A 1 263 ? -4.898 -13.780 -8.645 1.00 74.38 263 PHE A C 1
ATOM 2126 O O . PHE A 1 263 ? -5.010 -12.713 -9.245 1.00 74.38 263 PHE A O 1
ATOM 2133 N N . THR A 1 264 ? -5.878 -14.683 -8.628 1.00 72.69 264 THR A N 1
ATOM 2134 C CA . THR A 1 264 ? -7.154 -14.496 -9.332 1.00 72.69 264 THR A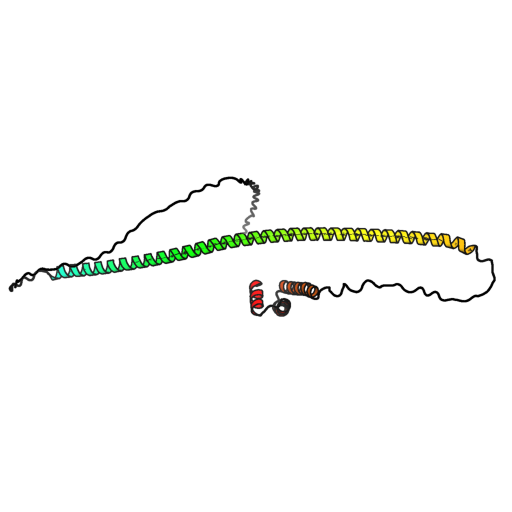 CA 1
ATOM 2135 C C . THR A 1 264 ? -8.040 -13.465 -8.623 1.00 72.69 264 THR A C 1
ATOM 2137 O O . THR A 1 264 ? -8.614 -12.604 -9.288 1.00 72.69 264 THR A O 1
ATOM 2140 N N . ASP A 1 265 ? -8.084 -13.495 -7.289 1.00 77.88 265 ASP A N 1
ATOM 2141 C CA . ASP A 1 265 ? -8.852 -12.561 -6.454 1.00 77.88 265 ASP A CA 1
ATOM 2142 C C . ASP A 1 265 ? -8.292 -11.132 -6.489 1.00 77.88 265 ASP A C 1
ATOM 2144 O O . ASP A 1 265 ? -9.041 -10.172 -6.356 1.00 77.88 265 ASP A O 1
ATOM 2148 N N . TYR A 1 266 ? -6.980 -10.970 -6.687 1.00 74.81 266 TYR A N 1
ATOM 2149 C CA . TYR A 1 266 ? -6.345 -9.653 -6.799 1.00 74.81 266 TYR A CA 1
ATOM 2150 C C . TYR A 1 266 ? -6.601 -8.965 -8.153 1.00 74.81 266 TYR A C 1
ATOM 2152 O O . TYR A 1 266 ? -6.512 -7.742 -8.260 1.00 74.81 266 TYR A O 1
ATOM 2160 N N . ILE A 1 267 ? -6.874 -9.742 -9.207 1.00 70.00 267 ILE A N 1
ATOM 2161 C CA . ILE A 1 267 ? -6.967 -9.253 -10.596 1.00 70.00 267 ILE A CA 1
ATOM 2162 C C . ILE A 1 267 ? -8.422 -9.001 -11.042 1.00 70.00 267 ILE A C 1
ATOM 2164 O O . ILE A 1 267 ? -8.640 -8.319 -12.054 1.00 70.00 267 ILE A O 1
ATOM 2168 N N . ASN A 1 268 ? -9.404 -9.546 -10.321 1.00 63.38 268 ASN A N 1
ATOM 2169 C CA . ASN A 1 268 ? -10.840 -9.347 -10.558 1.00 63.38 268 ASN A CA 1
ATOM 2170 C C . ASN A 1 268 ? -11.410 -8.213 -9.702 1.00 63.38 268 ASN A C 1
ATOM 2172 O O . ASN A 1 268 ? -12.273 -7.484 -10.243 1.00 63.38 268 ASN A O 1
#

Radius of gyration: 53.21 Å; chains: 1; bounding box: 114×60×165 Å